Protein AF-A0AAD5HY26-F1 (afdb_monomer_lite)

Structure (mmCIF, N/CA/C/O backbone):
data_AF-A0AAD5HY26-F1
#
_entry.id   AF-A0AAD5HY26-F1
#
loop_
_atom_site.group_PDB
_atom_site.id
_atom_site.type_symbol
_atom_site.label_atom_id
_atom_site.label_alt_id
_atom_site.label_comp_id
_atom_site.label_asym_id
_atom_site.label_entity_id
_atom_site.label_seq_id
_atom_site.pdbx_PDB_ins_code
_atom_site.Cartn_x
_atom_site.Cartn_y
_atom_site.Cartn_z
_atom_site.occupancy
_atom_site.B_iso_or_equiv
_atom_site.auth_seq_id
_atom_site.auth_comp_id
_atom_site.auth_asym_id
_atom_site.auth_atom_id
_atom_site.pdbx_PDB_model_num
ATOM 1 N N . MET A 1 1 ? 75.039 23.039 -96.348 1.00 42.91 1 MET A N 1
ATOM 2 C CA . MET A 1 1 ? 74.629 21.675 -95.949 1.00 42.91 1 MET A CA 1
ATOM 3 C C . MET A 1 1 ? 73.172 21.715 -95.513 1.00 42.91 1 MET A C 1
ATOM 5 O O . MET A 1 1 ? 72.891 22.062 -94.376 1.00 42.91 1 MET A O 1
ATOM 9 N N . THR A 1 2 ? 72.244 21.432 -96.422 1.00 44.94 2 THR A N 1
ATOM 10 C CA . THR A 1 2 ? 70.798 21.406 -96.151 1.00 44.94 2 THR A CA 1
ATOM 11 C C . THR A 1 2 ? 70.350 19.948 -96.152 1.00 44.94 2 THR A C 1
ATOM 13 O O . THR A 1 2 ? 70.362 19.295 -97.193 1.00 44.94 2 THR A O 1
ATOM 16 N N . ARG A 1 3 ? 70.017 19.404 -94.975 1.00 53.47 3 ARG A N 1
ATOM 17 C CA . ARG A 1 3 ? 69.463 18.048 -94.854 1.00 53.47 3 ARG A CA 1
ATOM 18 C C . ARG A 1 3 ? 68.015 18.072 -95.353 1.00 53.47 3 ARG A C 1
ATOM 20 O O . ARG A 1 3 ? 67.160 18.670 -94.710 1.00 53.47 3 ARG A O 1
ATOM 27 N N . LYS A 1 4 ? 67.751 17.438 -96.501 1.00 54.44 4 LYS A N 1
ATOM 28 C CA . LYS A 1 4 ? 66.392 17.094 -96.945 1.00 54.44 4 LYS A CA 1
ATOM 29 C C . LYS A 1 4 ? 65.896 15.953 -96.063 1.00 54.44 4 LYS A C 1
ATOM 31 O O . LYS A 1 4 ? 66.287 14.808 -96.262 1.00 54.44 4 LYS A O 1
ATOM 36 N N . ILE A 1 5 ? 65.078 16.284 -95.072 1.00 58.50 5 ILE A N 1
ATOM 37 C CA . ILE A 1 5 ? 64.246 15.293 -94.390 1.00 58.50 5 ILE A CA 1
ATOM 38 C C . ILE A 1 5 ? 63.178 14.866 -95.402 1.00 58.50 5 ILE A C 1
ATOM 40 O O . ILE A 1 5 ? 62.531 15.717 -96.015 1.00 58.50 5 ILE A O 1
ATOM 44 N N . THR A 1 6 ? 63.055 13.564 -95.644 1.00 58.72 6 THR A N 1
ATOM 45 C CA . THR A 1 6 ? 62.034 12.996 -96.527 1.00 58.72 6 THR A CA 1
ATOM 46 C C . THR A 1 6 ? 60.662 13.141 -95.874 1.00 58.72 6 THR A C 1
ATOM 48 O O . THR A 1 6 ? 60.489 12.839 -94.694 1.00 58.72 6 THR A O 1
ATOM 51 N N . LEU A 1 7 ? 59.694 13.635 -96.649 1.00 60.53 7 LEU A N 1
ATOM 52 C CA . LEU A 1 7 ? 58.327 13.933 -96.206 1.00 60.53 7 LEU A CA 1
ATOM 53 C C . LEU A 1 7 ? 57.656 12.725 -95.518 1.00 60.53 7 LEU A C 1
ATOM 55 O O . LEU A 1 7 ? 56.893 12.901 -94.574 1.00 60.53 7 LEU A O 1
ATOM 59 N N . ASP A 1 8 ? 58.023 11.510 -95.935 1.00 62.00 8 ASP A N 1
ATOM 60 C CA . ASP A 1 8 ? 57.498 10.244 -95.415 1.00 62.00 8 ASP A CA 1
ATOM 61 C C . ASP A 1 8 ? 57.867 9.984 -93.946 1.00 62.00 8 ASP A C 1
ATOM 63 O O . ASP A 1 8 ? 57.038 9.489 -93.191 1.00 62.00 8 ASP A O 1
ATOM 67 N N . VAL A 1 9 ? 59.068 10.382 -93.500 1.00 66.06 9 VAL A N 1
ATOM 68 C CA . VAL A 1 9 ? 59.521 10.194 -92.103 1.00 66.06 9 VAL A CA 1
ATOM 69 C C . VAL A 1 9 ? 58.803 11.157 -91.155 1.00 66.06 9 VAL A C 1
ATOM 71 O O . VAL A 1 9 ? 58.495 10.812 -90.014 1.00 66.06 9 VAL A O 1
ATOM 74 N N . LEU A 1 10 ? 58.507 12.368 -91.633 1.00 66.44 10 LEU A N 1
ATOM 75 C CA . LEU A 1 10 ? 57.673 13.318 -90.896 1.00 66.44 10 LEU A CA 1
ATOM 76 C C . LEU A 1 10 ? 56.214 12.846 -90.860 1.00 66.44 10 LEU A C 1
ATOM 78 O O . LEU A 1 10 ? 55.558 13.004 -89.836 1.00 66.44 10 LEU A O 1
ATOM 82 N N . SER A 1 11 ? 55.723 12.219 -91.933 1.00 69.62 11 SER A N 1
ATOM 83 C CA . SER A 1 11 ? 54.365 11.672 -91.995 1.00 69.62 11 SER A CA 1
ATOM 84 C C . SER A 1 11 ? 54.148 10.518 -91.012 1.00 69.62 11 SER A C 1
ATOM 86 O O . SER A 1 11 ? 53.131 10.510 -90.326 1.00 69.62 11 SER A O 1
ATOM 88 N N . THR A 1 12 ? 55.089 9.572 -90.900 1.00 73.44 12 THR A N 1
ATOM 89 C CA . THR A 1 12 ? 54.973 8.429 -89.972 1.00 73.44 12 THR A CA 1
ATOM 90 C C . THR A 1 12 ? 55.081 8.845 -88.504 1.00 73.44 12 THR A C 1
ATOM 92 O O . THR A 1 12 ? 54.316 8.379 -87.667 1.00 73.44 12 THR A O 1
ATOM 95 N N . GLY A 1 13 ? 55.974 9.788 -88.180 1.00 74.75 13 GLY A N 1
ATOM 96 C CA . GLY A 1 13 ? 56.075 10.314 -86.813 1.00 74.75 13 GLY A CA 1
ATOM 97 C C . GLY A 1 13 ? 54.821 11.078 -86.375 1.00 74.75 13 GLY A C 1
ATOM 98 O O . GLY A 1 13 ? 54.424 11.010 -85.214 1.00 74.75 13 GLY A O 1
ATOM 99 N N . VAL A 1 14 ? 54.158 11.770 -87.310 1.00 80.81 14 VAL A N 1
ATOM 100 C CA . VAL A 1 14 ? 52.877 12.439 -87.045 1.00 80.81 14 VAL A CA 1
ATOM 101 C C . VAL A 1 14 ? 51.754 11.425 -86.827 1.00 80.81 14 VAL A C 1
ATOM 103 O O . VAL A 1 14 ? 50.935 11.646 -85.939 1.00 80.81 14 VAL A O 1
ATOM 106 N N . THR A 1 15 ? 51.711 10.313 -87.571 1.00 81.19 15 THR A N 1
ATOM 107 C CA . THR A 1 15 ? 50.687 9.271 -87.372 1.00 81.19 15 THR A CA 1
ATOM 108 C C . THR A 1 15 ? 50.847 8.521 -86.052 1.00 81.19 15 THR A C 1
ATOM 110 O O . THR A 1 15 ? 49.843 8.279 -85.387 1.00 81.19 15 THR A O 1
ATOM 113 N N . ASP A 1 16 ? 52.079 8.222 -85.631 1.00 84.75 16 ASP A N 1
ATOM 114 C CA . ASP A 1 16 ? 52.342 7.533 -84.359 1.00 84.75 16 ASP A CA 1
ATOM 115 C C . ASP A 1 16 ? 51.985 8.423 -83.161 1.00 84.75 16 ASP A C 1
ATOM 117 O O . ASP A 1 16 ? 51.287 7.988 -82.245 1.00 84.75 16 ASP A O 1
ATOM 121 N N . ALA A 1 17 ? 52.351 9.709 -83.216 1.00 83.12 17 ALA A N 1
ATOM 122 C CA . ALA A 1 17 ? 51.937 10.688 -82.212 1.00 83.12 17 ALA A CA 1
ATOM 123 C C . ALA A 1 17 ? 50.405 10.871 -82.178 1.00 83.12 17 ALA A C 1
ATOM 125 O O . ALA A 1 17 ? 49.816 11.085 -81.116 1.00 83.12 17 ALA A O 1
ATOM 126 N N . LEU A 1 18 ? 49.725 10.765 -83.326 1.00 87.94 18 LEU A N 1
ATOM 127 C CA . LEU A 1 18 ? 48.261 10.817 -83.381 1.00 87.94 18 LEU A CA 1
ATOM 128 C C . LEU A 1 18 ? 47.615 9.583 -82.731 1.00 87.94 18 LEU A C 1
ATOM 130 O O . LEU A 1 18 ? 46.612 9.717 -82.033 1.00 87.94 18 LEU A O 1
ATOM 134 N N . ALA A 1 19 ? 48.189 8.396 -82.937 1.00 87.62 19 ALA A N 1
ATOM 135 C CA . ALA A 1 19 ? 47.718 7.158 -82.321 1.00 87.62 19 ALA A CA 1
ATOM 136 C C . ALA A 1 19 ? 47.938 7.164 -80.798 1.00 87.62 19 ALA A C 1
ATOM 138 O O . ALA A 1 19 ? 47.018 6.858 -80.041 1.00 87.62 19 ALA A O 1
ATOM 139 N N . GLU A 1 20 ? 49.114 7.600 -80.340 1.00 91.19 20 GLU A N 1
ATOM 140 C CA . GLU A 1 20 ? 49.424 7.736 -78.914 1.00 91.19 20 GLU A CA 1
ATOM 141 C C . GLU A 1 20 ? 48.496 8.758 -78.238 1.00 91.19 20 GLU A C 1
ATOM 143 O O . GLU A 1 20 ? 47.876 8.470 -77.212 1.00 91.19 20 GLU A O 1
ATOM 148 N N . THR A 1 21 ? 48.290 9.926 -78.857 1.00 90.62 21 THR A N 1
ATOM 149 C CA . THR A 1 21 ? 47.350 10.928 -78.324 1.00 90.62 21 THR A CA 1
ATOM 150 C C . THR A 1 21 ? 45.900 10.446 -78.311 1.00 90.62 21 THR A C 1
ATOM 152 O O . THR A 1 21 ? 45.154 10.835 -77.412 1.00 90.62 21 THR A O 1
ATOM 155 N N . ALA A 1 22 ? 45.486 9.584 -79.245 1.00 90.81 22 ALA A N 1
ATOM 156 C CA . ALA A 1 22 ? 44.170 8.949 -79.206 1.00 90.81 22 ALA A CA 1
ATOM 157 C C . ALA A 1 22 ? 44.041 7.980 -78.018 1.00 90.81 22 ALA A C 1
ATOM 159 O O . ALA A 1 22 ? 43.071 8.080 -77.266 1.00 90.81 22 ALA A O 1
ATOM 160 N N . THR A 1 23 ? 45.041 7.121 -77.786 1.00 93.06 23 THR A N 1
ATOM 161 C CA . THR A 1 23 ? 45.043 6.193 -76.638 1.00 93.06 23 THR A CA 1
ATOM 162 C C . THR A 1 23 ? 45.065 6.911 -75.290 1.00 93.06 23 THR A C 1
ATOM 164 O O . THR A 1 23 ? 44.327 6.540 -74.380 1.00 93.06 23 THR A O 1
ATOM 167 N N . LEU A 1 24 ? 45.845 7.990 -75.162 1.00 93.44 24 LEU A N 1
ATOM 168 C CA . LEU A 1 24 ? 45.885 8.792 -73.939 1.00 93.44 24 LEU A CA 1
ATOM 169 C C . LEU A 1 24 ? 44.545 9.483 -73.669 1.00 93.44 24 LEU A C 1
ATOM 171 O O . LEU A 1 24 ? 44.115 9.543 -72.522 1.00 93.44 24 LEU A O 1
ATOM 175 N N . ARG A 1 25 ? 43.846 9.968 -74.706 1.00 93.19 25 ARG A N 1
ATOM 176 C CA . ARG A 1 25 ? 42.497 10.536 -74.537 1.00 93.19 25 ARG A CA 1
ATOM 177 C C . ARG A 1 25 ? 41.507 9.498 -74.025 1.00 93.19 25 ARG A C 1
ATOM 179 O O . ARG A 1 25 ? 40.745 9.818 -73.120 1.00 93.19 25 ARG A O 1
ATOM 186 N N . GLU A 1 26 ? 41.536 8.285 -74.570 1.00 94.25 26 GLU A N 1
ATOM 187 C CA . GLU A 1 26 ? 40.672 7.189 -74.120 1.00 94.25 26 GLU A CA 1
ATOM 188 C C . GLU A 1 26 ? 40.947 6.826 -72.651 1.00 94.25 26 GLU A C 1
ATOM 190 O O . GLU A 1 26 ? 40.019 6.738 -71.843 1.00 94.25 26 GLU A O 1
ATOM 195 N N . GLN A 1 27 ? 42.223 6.734 -72.264 1.00 95.50 27 GLN A N 1
ATOM 196 C CA . GLN A 1 27 ? 42.619 6.517 -70.870 1.00 95.50 27 GLN A CA 1
ATOM 197 C C . GLN A 1 27 ? 42.165 7.655 -69.951 1.00 95.50 27 GLN A C 1
ATOM 199 O O . GLN A 1 27 ? 41.611 7.382 -68.889 1.00 95.50 27 GLN A O 1
ATOM 204 N N . CYS A 1 28 ? 42.328 8.918 -70.358 1.00 95.12 28 CYS A N 1
ATOM 205 C CA . CYS A 1 28 ? 41.840 10.057 -69.581 1.00 95.12 28 CYS A CA 1
ATOM 206 C C . CYS A 1 28 ? 40.316 10.022 -69.414 1.00 95.12 28 CYS A C 1
ATOM 208 O O . CYS A 1 28 ? 39.825 10.323 -68.330 1.00 95.12 28 CYS A O 1
ATOM 210 N N . THR A 1 29 ? 39.560 9.627 -70.444 1.00 95.06 29 THR A N 1
ATOM 211 C CA . THR A 1 29 ? 38.102 9.477 -70.317 1.00 95.06 29 THR A CA 1
ATOM 212 C C . THR A 1 29 ? 37.711 8.325 -69.394 1.00 95.06 29 THR A C 1
ATOM 214 O O . THR A 1 29 ? 36.786 8.485 -68.602 1.00 95.06 29 THR A O 1
ATOM 217 N N . GLY A 1 30 ? 38.436 7.203 -69.434 1.00 95.62 30 GLY A N 1
ATOM 218 C CA . GLY A 1 30 ? 38.211 6.080 -68.521 1.00 95.62 30 GLY A CA 1
ATOM 219 C C . GLY A 1 30 ? 38.511 6.449 -67.067 1.00 95.62 30 GLY A C 1
ATOM 220 O O . GLY A 1 30 ? 37.693 6.204 -66.186 1.00 95.62 30 GLY A O 1
ATOM 221 N N . GLN A 1 31 ? 39.634 7.130 -66.823 1.00 96.25 31 GLN A N 1
ATOM 222 C CA . GLN A 1 31 ? 39.991 7.638 -65.495 1.00 96.25 31 GLN A CA 1
ATOM 223 C C . GLN A 1 31 ? 38.979 8.664 -64.980 1.00 96.25 31 GLN A C 1
ATOM 225 O O . GLN A 1 31 ? 38.643 8.656 -63.799 1.00 96.25 31 GLN A O 1
ATOM 230 N N . GLN A 1 32 ? 38.465 9.531 -65.854 1.00 96.38 32 GLN A N 1
ATOM 231 C CA . GLN A 1 32 ? 37.437 10.502 -65.487 1.00 96.38 32 GLN A CA 1
ATOM 232 C C . GLN A 1 32 ? 36.148 9.809 -65.019 1.00 96.38 32 GLN A C 1
ATOM 234 O O . GLN A 1 32 ? 35.607 10.172 -63.977 1.00 96.38 32 GLN A O 1
ATOM 239 N N . GLN A 1 33 ? 35.694 8.781 -65.741 1.00 96.12 33 GLN A N 1
ATOM 240 C CA . GLN A 1 33 ? 34.519 7.990 -65.356 1.00 96.12 33 GLN A CA 1
ATOM 241 C C . GLN A 1 33 ? 34.738 7.226 -64.043 1.00 96.12 33 GLN A C 1
ATOM 243 O O . GLN A 1 33 ? 33.841 7.160 -63.204 1.00 96.12 33 GLN A O 1
ATOM 248 N N . GLU A 1 34 ? 35.934 6.673 -63.835 1.00 96.31 34 GLU A N 1
ATOM 249 C CA . GLU A 1 34 ? 36.285 6.000 -62.584 1.00 96.31 34 GLU A CA 1
ATOM 250 C C . GLU A 1 34 ? 36.246 6.979 -61.400 1.00 96.31 34 GLU A C 1
ATOM 252 O O . GLU A 1 34 ? 35.617 6.680 -60.384 1.00 96.31 34 GLU A O 1
ATOM 257 N N . ILE A 1 35 ? 36.826 8.177 -61.548 1.00 96.56 35 ILE A N 1
ATOM 258 C CA . ILE A 1 35 ? 36.785 9.236 -60.525 1.00 96.56 35 ILE A CA 1
ATOM 259 C C . ILE A 1 35 ? 35.342 9.633 -60.192 1.00 96.56 35 ILE A C 1
ATOM 261 O O . ILE A 1 35 ? 35.014 9.806 -59.018 1.00 96.56 35 ILE A O 1
ATOM 265 N N . GLU A 1 36 ? 34.478 9.770 -61.199 1.00 96.81 36 GLU A N 1
ATOM 266 C CA . GLU A 1 36 ? 33.055 10.063 -60.999 1.00 96.81 36 GLU A CA 1
ATOM 267 C C . GLU A 1 36 ? 32.370 8.951 -60.197 1.00 96.81 36 GLU A C 1
ATOM 269 O O . GLU A 1 36 ? 31.767 9.236 -59.164 1.00 96.81 36 GLU A O 1
ATOM 274 N N . SER A 1 37 ? 32.573 7.685 -60.572 1.00 96.75 37 SER A N 1
ATOM 275 C CA . SER A 1 37 ? 31.997 6.555 -59.833 1.00 96.75 37 SER A CA 1
ATOM 276 C C . SER A 1 37 ? 32.481 6.483 -58.379 1.00 96.75 37 SER A C 1
ATOM 278 O O . SER A 1 37 ? 31.694 6.239 -57.467 1.00 96.75 37 SER A O 1
ATOM 280 N N . LEU A 1 38 ? 33.768 6.751 -58.129 1.00 97.50 38 LEU A N 1
ATOM 281 C CA . LEU A 1 38 ? 34.338 6.761 -56.783 1.00 97.50 38 LEU A CA 1
ATOM 282 C C . LEU A 1 38 ? 33.774 7.904 -55.932 1.00 97.50 38 LEU A C 1
ATOM 284 O O . LEU A 1 38 ? 33.600 7.733 -54.724 1.00 97.50 38 LEU A O 1
ATOM 288 N N . ASN A 1 39 ? 33.475 9.054 -56.538 1.00 97.25 39 ASN A N 1
ATOM 289 C CA . ASN A 1 39 ? 32.826 10.161 -55.839 1.00 97.25 39 ASN A CA 1
ATOM 290 C C . ASN A 1 39 ? 31.385 9.818 -55.442 1.00 97.25 39 ASN A C 1
ATOM 292 O O . ASN A 1 39 ? 30.986 10.153 -54.325 1.00 97.25 39 ASN A O 1
ATOM 296 N N . ASP A 1 40 ? 30.642 9.111 -56.295 1.00 97.25 40 ASP A N 1
ATOM 297 C CA . ASP A 1 40 ? 29.291 8.641 -55.969 1.00 97.25 40 ASP A CA 1
ATOM 298 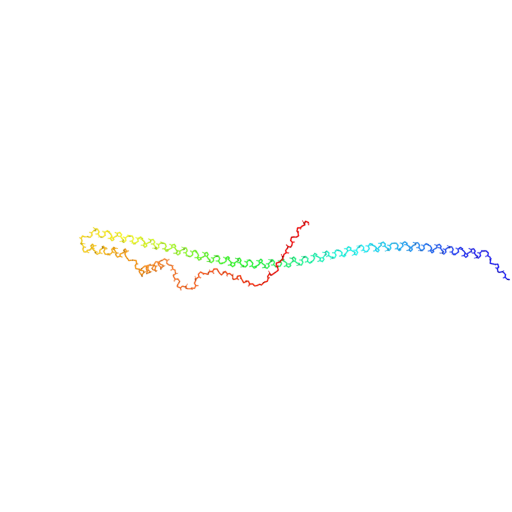C C . ASP A 1 40 ? 29.317 7.645 -54.799 1.00 97.25 40 ASP A C 1
ATOM 300 O O . ASP A 1 40 ? 28.603 7.829 -53.811 1.00 97.25 40 ASP A O 1
ATOM 304 N N . TYR A 1 41 ? 30.220 6.655 -54.840 1.00 97.25 41 TYR A N 1
ATOM 305 C CA . TYR A 1 41 ? 30.410 5.713 -53.728 1.00 97.25 41 TYR A CA 1
ATOM 306 C C . TYR A 1 41 ? 30.815 6.411 -52.429 1.00 97.25 41 TYR A C 1
ATOM 308 O O . TYR A 1 41 ? 30.360 6.043 -51.343 1.00 97.25 41 TYR A O 1
ATOM 316 N N . LYS A 1 42 ? 31.674 7.431 -52.516 1.00 97.69 42 LYS A N 1
ATOM 317 C CA . LYS A 1 42 ? 32.070 8.223 -51.352 1.00 97.69 42 LYS A CA 1
ATOM 318 C C . LYS A 1 42 ? 30.865 8.939 -50.741 1.00 97.69 42 LYS A C 1
ATOM 320 O O . LYS A 1 42 ? 30.713 8.909 -49.522 1.00 97.69 42 LYS A O 1
ATOM 325 N N . LEU A 1 43 ? 30.016 9.551 -51.565 1.00 97.38 43 LEU A N 1
ATOM 326 C CA . LEU A 1 43 ? 28.816 10.240 -51.094 1.00 97.38 43 LEU A CA 1
ATOM 327 C C . LEU A 1 43 ? 27.835 9.268 -50.422 1.00 97.38 43 LEU A C 1
ATOM 329 O O . LEU A 1 43 ? 27.312 9.570 -49.349 1.00 97.38 43 LEU A O 1
ATOM 333 N N . GLU A 1 44 ? 27.618 8.093 -51.013 1.00 97.50 44 GLU A N 1
ATOM 334 C CA . GLU A 1 44 ? 26.758 7.054 -50.435 1.00 97.50 44 GLU A CA 1
ATOM 335 C C . GLU A 1 44 ? 27.291 6.575 -49.077 1.00 97.50 44 GLU A C 1
ATOM 337 O O . GLU A 1 44 ? 26.549 6.530 -48.092 1.00 97.50 44 GLU A O 1
ATOM 342 N N . SER A 1 45 ? 28.601 6.330 -48.983 1.00 97.31 45 SER A N 1
ATOM 343 C CA . SER A 1 45 ? 29.251 5.948 -47.728 1.00 97.31 45 SER A CA 1
ATOM 344 C C . SER A 1 45 ? 29.155 7.045 -46.658 1.00 97.31 45 SER A C 1
ATOM 346 O O . SER A 1 45 ? 28.918 6.748 -45.487 1.00 97.31 45 SER A O 1
ATOM 348 N N . GLU A 1 46 ? 29.278 8.324 -47.028 1.00 98.12 46 GLU A N 1
ATOM 349 C CA . GLU A 1 46 ? 29.102 9.445 -46.095 1.00 98.12 46 GLU A CA 1
ATOM 350 C C . GLU A 1 46 ? 27.673 9.511 -45.531 1.00 98.12 46 GLU A C 1
ATOM 352 O O . GLU A 1 46 ? 27.494 9.757 -44.330 1.00 98.12 46 GLU A O 1
ATOM 357 N N . ILE A 1 47 ? 26.661 9.245 -46.364 1.00 97.62 47 ILE A N 1
ATOM 358 C CA . ILE A 1 47 ? 25.255 9.171 -45.943 1.00 97.62 47 ILE A CA 1
ATOM 359 C C . ILE A 1 47 ? 25.047 7.997 -44.980 1.00 97.62 47 ILE A C 1
ATOM 361 O O . ILE A 1 47 ? 24.458 8.181 -43.911 1.00 97.62 47 ILE A O 1
ATOM 365 N N . GLU A 1 48 ? 25.563 6.812 -45.310 1.00 98.12 48 GLU A N 1
ATOM 366 C CA . GLU A 1 48 ? 25.451 5.624 -44.459 1.00 98.12 48 GLU A CA 1
ATOM 367 C C . GLU A 1 48 ? 26.130 5.835 -43.098 1.00 98.12 48 GLU A C 1
ATOM 369 O O . GLU A 1 48 ? 25.538 5.572 -42.049 1.00 98.12 48 GLU A O 1
ATOM 374 N N . ILE A 1 49 ? 27.343 6.399 -43.086 1.00 98.06 49 ILE A N 1
ATOM 375 C CA . ILE A 1 49 ? 28.066 6.724 -41.849 1.00 98.06 49 ILE A CA 1
ATOM 376 C C . ILE A 1 49 ? 27.256 7.691 -40.983 1.00 98.06 49 ILE A C 1
ATOM 378 O O . ILE A 1 49 ? 27.238 7.549 -39.757 1.00 98.06 49 ILE A O 1
ATOM 382 N N . LYS A 1 50 ? 26.595 8.683 -41.591 1.00 98.25 50 LYS A N 1
ATOM 383 C CA . LYS A 1 50 ? 25.748 9.626 -40.857 1.00 98.25 50 LYS A CA 1
ATOM 384 C C . LYS A 1 50 ? 24.550 8.915 -40.225 1.00 98.25 50 LYS A C 1
ATOM 386 O O . LYS A 1 50 ? 24.326 9.074 -39.028 1.00 98.25 50 LYS A O 1
ATOM 391 N N . TYR A 1 51 ? 23.853 8.076 -40.986 1.00 98.12 51 TYR A N 1
ATOM 392 C CA . TYR A 1 51 ? 22.721 7.295 -40.488 1.00 98.12 51 TYR A CA 1
ATOM 393 C C . TYR A 1 51 ? 23.116 6.358 -39.332 1.00 98.12 51 TYR A C 1
ATOM 395 O O . TYR A 1 51 ? 22.439 6.297 -38.307 1.00 98.12 51 TYR A O 1
ATOM 403 N N . LEU A 1 52 ? 24.262 5.678 -39.439 1.00 98.19 52 LEU A N 1
ATOM 404 C CA . LEU A 1 52 ? 24.767 4.801 -38.377 1.00 98.19 52 LEU A CA 1
ATOM 405 C C . LEU A 1 52 ? 25.143 5.561 -37.095 1.00 98.19 52 LEU A C 1
ATOM 407 O O . LEU A 1 52 ? 25.043 5.002 -36.001 1.00 98.19 52 LEU A O 1
ATOM 411 N N . LYS A 1 53 ? 25.582 6.821 -37.204 1.00 98.00 53 LYS A N 1
ATOM 412 C CA . LYS A 1 53 ? 25.827 7.680 -36.033 1.00 98.00 53 LYS A CA 1
ATOM 413 C C . LYS A 1 53 ? 24.522 8.054 -35.336 1.00 98.00 53 LYS A C 1
ATOM 415 O O . LYS A 1 53 ? 24.439 7.886 -34.125 1.00 98.00 53 LYS A O 1
ATOM 420 N N . GLU A 1 54 ? 23.509 8.465 -36.093 1.00 98.19 54 GLU A N 1
ATOM 421 C CA . GLU A 1 54 ? 22.184 8.799 -35.552 1.00 98.19 54 GLU A CA 1
ATOM 422 C C . GLU A 1 54 ? 21.543 7.586 -34.854 1.00 98.19 54 GLU A C 1
ATOM 424 O O . GLU A 1 54 ? 21.075 7.687 -33.722 1.00 98.19 54 GLU A O 1
ATOM 429 N N . LEU A 1 55 ? 21.608 6.397 -35.467 1.00 98.12 55 LEU A N 1
ATOM 430 C CA . LEU A 1 55 ? 21.121 5.164 -34.837 1.00 98.12 55 LEU A CA 1
ATOM 431 C C . LEU A 1 55 ? 21.853 4.821 -33.536 1.00 98.12 55 LEU A C 1
ATOM 433 O O . LEU A 1 55 ? 21.236 4.331 -32.590 1.00 98.12 55 LEU A O 1
ATOM 437 N N . ARG A 1 56 ? 23.168 5.057 -33.479 1.00 98.19 56 ARG A N 1
ATOM 438 C CA . ARG A 1 56 ? 23.957 4.825 -32.265 1.00 98.19 56 ARG A CA 1
ATOM 439 C C . ARG A 1 56 ? 23.519 5.748 -31.133 1.00 98.19 56 ARG A C 1
ATOM 441 O O . ARG A 1 56 ? 23.419 5.282 -30.004 1.00 98.19 56 ARG A O 1
ATOM 448 N N . GLU A 1 57 ? 23.277 7.022 -31.424 1.00 98.31 57 GLU A N 1
ATOM 449 C CA . GLU A 1 57 ? 22.804 7.987 -30.425 1.00 98.31 57 GLU A CA 1
ATOM 450 C C . GLU A 1 57 ? 21.455 7.547 -29.843 1.00 98.31 57 GLU A C 1
ATOM 452 O O . GLU A 1 57 ? 21.336 7.413 -28.626 1.00 98.31 57 GLU A O 1
ATOM 457 N N . ILE A 1 58 ? 20.496 7.178 -30.700 1.00 98.25 58 ILE A N 1
ATOM 458 C CA . ILE A 1 58 ? 19.187 6.653 -30.272 1.00 98.25 58 ILE A CA 1
ATOM 459 C C . ILE A 1 58 ? 19.344 5.392 -29.410 1.00 98.25 58 ILE A C 1
ATOM 461 O O . ILE A 1 58 ? 18.644 5.218 -28.412 1.00 98.25 58 ILE A O 1
ATOM 465 N N . PHE A 1 59 ? 20.260 4.492 -29.780 1.00 98.31 59 PHE A N 1
ATOM 466 C CA . PHE A 1 59 ? 20.494 3.268 -29.019 1.00 98.31 59 PHE A CA 1
ATOM 467 C C . PHE A 1 59 ? 21.028 3.551 -27.609 1.00 98.31 59 PHE A C 1
ATOM 469 O O . PHE A 1 59 ? 20.567 2.932 -26.649 1.00 98.31 59 PHE A O 1
ATOM 476 N N . GLU A 1 60 ? 21.971 4.484 -27.461 1.00 98.19 60 GLU A N 1
ATOM 477 C CA . GLU A 1 60 ? 22.491 4.856 -26.141 1.00 98.19 60 GLU A CA 1
ATOM 478 C C . GLU A 1 60 ? 21.439 5.593 -25.298 1.00 98.19 60 GLU A C 1
ATOM 480 O O . GLU A 1 60 ? 21.325 5.312 -24.104 1.00 98.19 60 GLU A O 1
ATOM 485 N N . GLU A 1 61 ? 20.606 6.451 -25.900 1.00 98.19 61 GLU A N 1
ATOM 486 C CA . GLU A 1 61 ? 19.466 7.068 -25.204 1.00 98.19 61 GLU A CA 1
ATOM 487 C C . GLU A 1 61 ? 18.485 6.015 -24.677 1.00 98.19 61 GLU A C 1
ATOM 489 O O . GLU A 1 61 ? 18.068 6.057 -23.517 1.00 98.19 61 GLU A O 1
ATOM 494 N N . TRP A 1 62 ? 18.137 5.033 -25.512 1.00 98.19 62 TRP A N 1
ATOM 495 C CA . TRP A 1 62 ? 17.213 3.973 -25.124 1.00 98.19 62 TRP A CA 1
ATOM 496 C C . TRP A 1 62 ? 17.789 3.084 -24.021 1.00 98.19 62 TRP A C 1
ATOM 498 O O . TRP A 1 62 ? 17.095 2.742 -23.063 1.00 98.19 62 TRP A O 1
ATOM 508 N N . LYS A 1 63 ? 19.077 2.754 -24.116 1.00 98.38 63 LYS A N 1
ATOM 509 C CA . LYS A 1 63 ? 19.799 1.979 -23.107 1.00 98.38 63 LYS A CA 1
ATOM 510 C C . LYS A 1 63 ? 19.856 2.698 -21.762 1.00 98.38 63 LYS A C 1
ATOM 512 O O . LYS A 1 63 ? 19.644 2.064 -20.729 1.00 98.38 63 LYS A O 1
ATOM 517 N N . GLU A 1 64 ? 20.100 4.005 -21.762 1.00 97.31 64 GLU A N 1
ATOM 518 C CA . GLU A 1 64 ? 20.093 4.798 -20.534 1.00 97.31 64 GLU A CA 1
ATOM 519 C C . GLU A 1 64 ? 18.681 4.909 -19.947 1.00 97.31 64 GLU A C 1
ATOM 521 O O . GLU A 1 64 ? 18.490 4.703 -18.749 1.00 97.31 64 GLU A O 1
ATOM 526 N N . SER A 1 65 ? 17.663 5.128 -20.786 1.00 97.44 65 SER A N 1
ATOM 527 C CA . SER A 1 65 ? 16.267 5.114 -20.338 1.00 97.44 65 SER A CA 1
ATOM 528 C C . SER A 1 65 ? 15.868 3.765 -19.737 1.00 97.44 65 SER A C 1
ATOM 530 O O . SER A 1 65 ? 15.123 3.732 -18.757 1.00 97.44 65 SER A O 1
ATOM 532 N N . TYR A 1 66 ? 16.346 2.658 -20.310 1.00 97.88 66 TYR A N 1
ATOM 533 C CA . TYR A 1 66 ? 16.119 1.321 -19.773 1.00 97.88 66 TYR A CA 1
ATOM 534 C C . TYR A 1 66 ? 16.783 1.158 -18.404 1.00 97.88 66 TYR A C 1
ATOM 536 O O . TYR A 1 66 ? 16.132 0.702 -17.469 1.00 97.88 66 TYR A O 1
ATOM 544 N N . ARG A 1 67 ? 18.042 1.595 -18.259 1.00 98.06 67 ARG A N 1
ATOM 545 C CA . ARG A 1 67 ? 18.772 1.554 -16.983 1.00 98.06 67 ARG A CA 1
ATOM 546 C C . ARG A 1 67 ? 18.034 2.316 -15.883 1.00 98.06 67 ARG A C 1
ATOM 548 O O . ARG A 1 67 ? 17.813 1.768 -14.809 1.00 98.06 67 ARG A O 1
ATOM 555 N N . VAL A 1 68 ? 17.603 3.545 -16.166 1.00 97.75 68 VAL A N 1
ATOM 556 C CA . VAL A 1 68 ? 16.836 4.358 -15.208 1.00 97.75 68 VAL A CA 1
ATOM 557 C C . VAL A 1 68 ? 15.512 3.680 -14.851 1.00 97.75 68 VAL A C 1
ATOM 559 O O . VAL A 1 68 ? 15.139 3.633 -13.682 1.00 97.75 68 VAL A O 1
ATOM 562 N N . SER A 1 69 ? 14.807 3.120 -15.838 1.00 97.75 69 SER A N 1
ATOM 563 C CA . SER A 1 69 ? 13.555 2.402 -15.584 1.00 97.75 69 SER A CA 1
ATOM 564 C C . SER A 1 69 ? 13.761 1.168 -14.703 1.00 97.75 69 SER A C 1
ATOM 566 O O . SER A 1 69 ? 12.923 0.901 -13.845 1.00 97.75 69 SER A O 1
ATOM 568 N N . ASP A 1 70 ? 14.844 0.419 -14.907 1.00 98.12 70 ASP A N 1
ATOM 569 C CA . ASP A 1 70 ? 15.183 -0.761 -14.109 1.00 98.12 70 ASP A CA 1
ATOM 570 C C . ASP A 1 70 ? 15.500 -0.374 -12.656 1.00 98.12 70 ASP A C 1
ATOM 572 O O . ASP A 1 70 ? 14.926 -0.930 -11.721 1.00 98.12 70 ASP A O 1
ATOM 576 N N . GLU A 1 71 ? 16.306 0.674 -12.457 1.00 97.75 71 GLU A N 1
ATOM 577 C CA . GLU A 1 71 ? 16.591 1.236 -11.130 1.00 97.75 71 GLU A CA 1
ATOM 578 C C . GLU A 1 71 ? 15.303 1.696 -10.417 1.00 97.75 71 GLU A C 1
ATOM 580 O O . GLU A 1 71 ? 15.105 1.403 -9.234 1.00 97.75 71 GLU A O 1
ATOM 585 N N . CYS A 1 72 ? 14.382 2.353 -11.134 1.00 97.38 72 CYS A N 1
ATOM 586 C CA . CYS A 1 72 ? 13.078 2.741 -10.592 1.00 97.38 72 CYS A CA 1
ATOM 587 C C . CYS A 1 72 ? 12.204 1.535 -10.218 1.00 97.38 72 CYS A C 1
ATOM 589 O O . CYS A 1 72 ? 11.527 1.577 -9.190 1.00 97.38 72 CYS A O 1
ATOM 591 N N . LEU A 1 73 ? 12.204 0.468 -11.023 1.00 97.81 73 LEU A N 1
ATOM 592 C CA . LEU A 1 73 ? 11.451 -0.754 -10.725 1.00 97.81 73 LEU A CA 1
ATOM 593 C C . LEU A 1 73 ? 11.999 -1.461 -9.483 1.00 97.81 73 LEU A C 1
ATOM 595 O O . LEU A 1 73 ? 11.220 -1.906 -8.640 1.00 97.81 73 LEU A O 1
ATOM 599 N N . ILE A 1 74 ? 13.323 -1.521 -9.333 1.00 97.81 74 ILE A N 1
ATOM 600 C CA . ILE A 1 74 ? 13.969 -2.086 -8.143 1.00 97.81 74 ILE A CA 1
ATOM 601 C C . ILE A 1 74 ? 13.576 -1.290 -6.893 1.00 97.81 74 ILE A C 1
ATOM 603 O O . ILE A 1 74 ? 13.166 -1.889 -5.897 1.00 97.81 74 ILE A O 1
ATOM 607 N N . ALA A 1 75 ? 13.641 0.043 -6.950 1.00 97.62 75 ALA A N 1
ATOM 608 C CA . ALA A 1 75 ? 13.243 0.899 -5.833 1.00 97.62 75 ALA A CA 1
ATOM 609 C C . ALA A 1 75 ? 11.753 0.731 -5.477 1.00 97.62 75 ALA A C 1
ATOM 611 O O . ALA A 1 75 ? 11.410 0.572 -4.308 1.00 97.62 75 ALA A O 1
ATOM 612 N N . ALA A 1 76 ? 10.870 0.683 -6.480 1.00 97.38 76 ALA A N 1
ATOM 613 C CA . ALA A 1 76 ? 9.440 0.472 -6.263 1.00 97.38 76 ALA A CA 1
ATOM 614 C C . ALA A 1 76 ? 9.141 -0.892 -5.618 1.00 97.38 76 ALA A C 1
ATOM 616 O O . ALA A 1 76 ? 8.288 -0.980 -4.736 1.00 97.38 76 ALA A O 1
ATOM 617 N N . ASN A 1 77 ? 9.858 -1.948 -6.013 1.00 98.00 77 ASN A N 1
ATOM 618 C CA . ASN A 1 77 ? 9.712 -3.269 -5.402 1.00 98.00 77 ASN A CA 1
ATOM 619 C C . ASN A 1 77 ? 10.148 -3.269 -3.930 1.00 98.00 77 ASN A C 1
ATOM 621 O O . ASN A 1 77 ? 9.446 -3.825 -3.089 1.00 98.00 77 ASN A O 1
ATOM 625 N N . GLN A 1 78 ? 11.251 -2.592 -3.597 1.00 97.56 78 GLN A N 1
ATOM 626 C CA . GLN A 1 78 ? 11.685 -2.434 -2.205 1.00 97.56 78 GLN A CA 1
ATOM 627 C C . GLN A 1 78 ? 10.644 -1.670 -1.374 1.00 97.56 78 GLN A C 1
ATOM 629 O O . GLN A 1 78 ? 10.318 -2.075 -0.258 1.00 97.56 78 GLN A O 1
ATOM 634 N N . ASP A 1 79 ? 10.066 -0.599 -1.923 1.00 97.44 79 ASP A N 1
ATOM 635 C CA . ASP A 1 79 ? 8.999 0.146 -1.253 1.00 97.44 79 ASP A CA 1
ATOM 636 C C . ASP A 1 79 ? 7.765 -0.735 -0.999 1.00 97.44 79 ASP A C 1
ATOM 638 O O . ASP A 1 79 ? 7.214 -0.702 0.106 1.00 97.44 79 ASP A O 1
ATOM 642 N N . ILE A 1 80 ? 7.366 -1.566 -1.969 1.00 97.69 80 ILE A N 1
ATOM 643 C CA . ILE A 1 80 ? 6.265 -2.530 -1.815 1.00 97.69 80 ILE A CA 1
ATOM 644 C C . ILE A 1 80 ? 6.549 -3.497 -0.662 1.00 97.69 80 ILE A C 1
ATOM 646 O O . ILE A 1 80 ? 5.713 -3.609 0.235 1.00 97.69 80 ILE A O 1
ATOM 650 N N . GLU A 1 81 ? 7.731 -4.114 -0.614 1.00 97.69 81 GLU A N 1
ATOM 651 C CA . GLU A 1 81 ? 8.108 -5.032 0.472 1.00 97.69 81 GLU A CA 1
ATOM 652 C C . GLU A 1 81 ? 8.021 -4.352 1.851 1.00 97.69 81 GLU A C 1
ATOM 654 O O . GLU A 1 81 ? 7.498 -4.918 2.818 1.00 97.69 81 GLU A O 1
ATOM 659 N N . THR A 1 82 ? 8.471 -3.094 1.962 1.00 97.25 82 THR A N 1
ATOM 660 C CA . THR A 1 82 ? 8.372 -2.358 3.234 1.00 97.25 82 THR A CA 1
ATOM 661 C C . THR A 1 82 ? 6.929 -2.044 3.629 1.00 97.25 82 THR A C 1
ATOM 663 O O . THR A 1 82 ? 6.597 -2.044 4.822 1.00 97.25 82 THR A O 1
ATOM 666 N N . LEU A 1 83 ? 6.063 -1.751 2.656 1.00 97.06 83 LEU A N 1
ATOM 667 C CA . LEU A 1 83 ? 4.648 -1.476 2.892 1.00 97.06 83 LEU A CA 1
ATOM 668 C C . LEU A 1 83 ? 3.896 -2.746 3.291 1.00 97.06 83 LEU A C 1
ATOM 670 O O . LEU A 1 83 ? 3.100 -2.693 4.231 1.00 97.06 83 LEU A O 1
ATOM 674 N N . GLU A 1 84 ? 4.195 -3.881 2.663 1.00 97.69 84 GLU A N 1
ATOM 675 C CA . GLU A 1 84 ? 3.633 -5.184 3.024 1.00 97.69 84 GLU A CA 1
ATOM 676 C C . GLU A 1 84 ? 3.989 -5.562 4.468 1.00 97.69 84 GLU A C 1
ATOM 678 O O . GLU A 1 84 ? 3.099 -5.878 5.264 1.00 97.69 84 GLU A O 1
ATOM 683 N N . ALA A 1 85 ? 5.254 -5.400 4.869 1.00 96.81 85 ALA A N 1
ATOM 684 C CA . ALA A 1 85 ? 5.682 -5.647 6.248 1.00 96.81 85 ALA A CA 1
ATOM 685 C C . ALA A 1 85 ? 4.966 -4.729 7.266 1.00 96.81 85 ALA A C 1
ATOM 687 O O . ALA A 1 85 ? 4.545 -5.162 8.347 1.00 96.81 85 ALA A O 1
ATOM 688 N N . LYS A 1 86 ? 4.775 -3.443 6.930 1.00 97.12 86 LYS A N 1
ATOM 689 C CA . LYS A 1 86 ? 4.011 -2.496 7.769 1.00 97.12 86 LYS A CA 1
ATOM 690 C C . LYS A 1 86 ? 2.534 -2.872 7.861 1.00 97.12 86 LYS A C 1
ATOM 692 O O . LYS A 1 86 ? 1.926 -2.711 8.928 1.00 97.12 86 LYS A O 1
ATOM 697 N N . GLN A 1 87 ? 1.955 -3.356 6.767 1.00 97.75 87 GLN A N 1
ATOM 698 C CA . GLN A 1 87 ? 0.575 -3.817 6.727 1.00 97.75 87 GLN A CA 1
ATOM 699 C C . GLN A 1 87 ? 0.391 -5.044 7.620 1.00 97.75 87 GLN A C 1
ATOM 701 O O . GLN A 1 87 ? -0.527 -5.049 8.440 1.00 97.75 87 GLN A O 1
ATOM 706 N N . GLU A 1 88 ? 1.269 -6.040 7.527 1.00 97.06 88 GLU A N 1
ATOM 707 C CA . GLU A 1 88 ? 1.208 -7.248 8.355 1.00 97.06 88 GLU A CA 1
ATOM 708 C C . GLU A 1 88 ? 1.317 -6.915 9.852 1.00 97.06 88 GLU A C 1
ATOM 710 O O . GLU A 1 88 ? 0.487 -7.341 10.661 1.00 97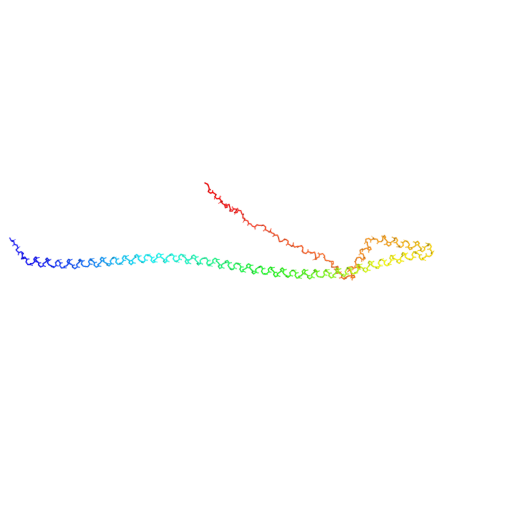.06 88 GLU A O 1
ATOM 715 N N . SER A 1 89 ? 2.271 -6.054 10.218 1.00 96.38 89 SER A N 1
ATOM 716 C CA . SER A 1 89 ? 2.426 -5.563 11.593 1.00 96.38 89 SER A CA 1
ATOM 717 C C . SER A 1 89 ? 1.162 -4.852 12.100 1.00 96.38 89 SER A C 1
ATOM 719 O O . SER A 1 89 ? 0.675 -5.110 13.209 1.00 96.38 89 SER A O 1
ATOM 721 N N . SER A 1 90 ? 0.564 -4.003 11.260 1.00 94.56 90 SER A N 1
ATOM 722 C CA . SER A 1 90 ? -0.680 -3.296 11.584 1.00 94.56 90 SER A CA 1
ATOM 723 C C . SER A 1 90 ? -1.861 -4.256 11.742 1.00 94.56 90 S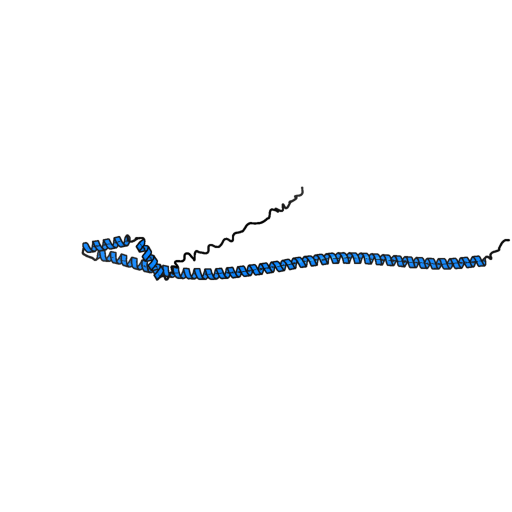ER A C 1
ATOM 725 O O . SER A 1 90 ? -2.635 -4.121 12.690 1.00 94.56 90 SER A O 1
ATOM 727 N N . GLN A 1 91 ? -1.982 -5.262 10.873 1.00 96.88 91 GLN A N 1
ATOM 728 C CA . GLN A 1 91 ? -3.011 -6.299 10.976 1.00 96.88 91 GLN A CA 1
ATOM 729 C C . GLN A 1 91 ? -2.874 -7.104 12.270 1.00 96.88 91 GLN A C 1
ATOM 731 O O . GLN A 1 91 ? -3.876 -7.364 12.940 1.00 96.88 91 GLN A O 1
ATOM 736 N N . GLN A 1 92 ? -1.651 -7.452 12.672 1.00 95.38 92 GLN A N 1
ATOM 737 C CA . GLN A 1 92 ? -1.422 -8.153 13.933 1.00 95.38 92 GLN A CA 1
ATOM 738 C C . GLN A 1 92 ? -1.809 -7.291 15.142 1.00 95.38 92 GLN A C 1
ATOM 740 O O . GLN A 1 92 ? -2.441 -7.777 16.085 1.00 95.38 92 GLN A O 1
ATOM 745 N N . ARG A 1 93 ? -1.505 -5.987 15.101 1.00 94.75 93 ARG A N 1
ATOM 746 C CA . ARG A 1 93 ? -1.942 -5.035 16.131 1.00 94.75 93 ARG A CA 1
ATOM 747 C C . ARG A 1 93 ? -3.467 -4.933 16.205 1.00 94.75 93 ARG A C 1
ATOM 749 O O . ARG A 1 93 ? -4.006 -4.926 17.310 1.00 94.75 93 ARG A O 1
ATOM 756 N N . ILE A 1 94 ? -4.156 -4.886 15.064 1.00 95.50 94 ILE A N 1
ATOM 757 C CA . ILE A 1 94 ? -5.626 -4.859 15.007 1.00 95.50 94 ILE A CA 1
ATOM 758 C C . ILE A 1 94 ? -6.207 -6.120 15.651 1.00 95.50 94 ILE A C 1
ATOM 760 O O . ILE A 1 94 ? -7.019 -5.996 16.563 1.00 95.50 94 ILE A O 1
ATOM 764 N N . LYS A 1 95 ? -5.722 -7.315 15.287 1.00 95.38 95 LYS A N 1
ATOM 765 C CA . LYS A 1 95 ? -6.174 -8.584 15.890 1.00 95.38 95 LYS A CA 1
ATOM 766 C C . LYS A 1 95 ? -6.011 -8.600 17.414 1.00 95.38 95 LYS A C 1
ATOM 768 O O . LYS A 1 95 ? -6.904 -9.042 18.137 1.00 95.38 95 LYS A O 1
ATOM 773 N N . ASN A 1 96 ? -4.891 -8.082 17.920 1.00 93.06 96 ASN A N 1
ATOM 774 C CA . ASN A 1 96 ? -4.663 -7.974 19.363 1.00 93.06 96 ASN A CA 1
ATOM 775 C C . ASN A 1 96 ? -5.667 -7.021 20.033 1.00 93.06 96 ASN A C 1
ATOM 777 O O . ASN A 1 96 ? -6.222 -7.352 21.083 1.00 93.06 96 ASN A O 1
ATOM 781 N N . LEU A 1 97 ? -5.925 -5.857 19.428 1.00 93.00 97 LEU A N 1
ATOM 782 C CA . LEU A 1 97 ? -6.899 -4.884 19.932 1.00 93.00 97 LEU A CA 1
ATOM 783 C C . LEU A 1 97 ? -8.331 -5.432 19.898 1.00 93.00 97 LEU A C 1
ATOM 785 O O . LEU A 1 97 ? -9.076 -5.240 20.857 1.00 93.00 97 LEU A O 1
ATOM 789 N N . GLU A 1 98 ? -8.704 -6.161 18.848 1.00 94.00 98 GLU A N 1
ATOM 790 C CA . GLU A 1 98 ? -9.996 -6.847 18.753 1.00 94.00 98 GLU A CA 1
ATOM 791 C C . GLU A 1 98 ? -10.167 -7.873 19.881 1.00 94.00 98 GLU A C 1
ATOM 793 O O . GLU A 1 98 ? -11.211 -7.906 20.540 1.00 94.00 98 GLU A O 1
ATOM 798 N N . GLY A 1 99 ? -9.122 -8.655 20.174 1.00 90.56 99 GLY A N 1
ATOM 799 C CA . GLY A 1 99 ? -9.108 -9.586 21.304 1.00 90.56 99 GLY A CA 1
ATOM 800 C C . GLY A 1 99 ? -9.298 -8.891 22.658 1.00 90.56 99 GLY A C 1
ATOM 801 O O . GLY A 1 99 ? -10.104 -9.338 23.482 1.00 90.56 99 GLY A O 1
ATOM 802 N N . GLN A 1 100 ? -8.613 -7.764 22.879 1.00 89.25 100 GLN A N 1
ATOM 803 C CA . GLN A 1 100 ? -8.767 -6.957 24.096 1.00 89.25 100 GLN A CA 1
ATOM 804 C C . GLN A 1 100 ? -10.176 -6.365 24.213 1.00 89.25 100 GLN A C 1
ATOM 806 O O . GLN A 1 100 ? -10.809 -6.493 25.261 1.00 89.25 100 GLN A O 1
ATOM 811 N N . ALA A 1 101 ? -10.704 -5.778 23.137 1.00 89.38 101 ALA A N 1
ATOM 812 C CA . ALA A 1 101 ? -12.047 -5.205 23.110 1.00 89.38 101 ALA A CA 1
ATOM 813 C C . ALA A 1 101 ? -13.124 -6.261 23.408 1.00 89.38 101 ALA A C 1
ATOM 815 O O . ALA A 1 101 ? -14.041 -6.010 24.193 1.00 89.38 101 ALA A O 1
ATOM 816 N N . LEU A 1 102 ? -12.987 -7.470 22.849 1.00 92.31 102 LEU A N 1
ATOM 817 C CA . LEU A 1 102 ? -13.880 -8.592 23.141 1.00 92.31 102 LEU A CA 1
ATOM 818 C C . LEU A 1 102 ? -13.801 -9.014 24.618 1.00 92.31 102 LEU A C 1
ATOM 820 O O . LEU A 1 102 ? -14.830 -9.294 25.237 1.00 92.31 102 LEU A O 1
ATOM 824 N N . SER A 1 103 ? -12.596 -9.052 25.194 1.00 88.81 103 SER A N 1
ATOM 825 C CA . SER A 1 103 ? -12.393 -9.357 26.616 1.00 88.81 103 SER A CA 1
ATOM 826 C C . SER A 1 103 ? -13.064 -8.316 27.514 1.00 88.81 103 SER A C 1
ATOM 828 O O . SER A 1 103 ? -13.858 -8.679 28.386 1.00 88.81 103 SER A O 1
ATOM 830 N N . TYR A 1 104 ? -12.836 -7.024 27.256 1.00 86.75 104 TYR A N 1
ATOM 831 C CA . TYR A 1 104 ? -13.473 -5.941 28.006 1.00 86.75 104 TYR A CA 1
ATOM 832 C C . TYR A 1 104 ? -14.992 -5.970 27.877 1.00 86.75 104 TYR A C 1
ATOM 834 O O . TYR A 1 104 ? -15.692 -5.836 28.879 1.00 86.75 104 TYR A O 1
ATOM 842 N N . ARG A 1 105 ? -15.520 -6.232 26.678 1.00 90.12 105 ARG A N 1
ATOM 843 C CA . ARG A 1 105 ? -16.962 -6.383 26.470 1.00 90.12 105 ARG A CA 1
ATOM 844 C C . ARG A 1 105 ? -17.550 -7.487 27.352 1.00 90.12 105 ARG A C 1
ATOM 846 O O . ARG A 1 105 ? -18.536 -7.242 28.042 1.00 90.12 105 ARG A O 1
ATOM 853 N N . LYS A 1 106 ? -16.918 -8.665 27.403 1.00 88.88 106 LYS A N 1
ATOM 854 C CA . LYS A 1 106 ? -17.354 -9.773 28.276 1.00 88.88 106 LYS A CA 1
ATOM 855 C C . LYS A 1 106 ? -17.303 -9.399 29.761 1.00 88.88 106 LYS A C 1
ATOM 857 O O . LYS A 1 106 ? -18.188 -9.786 30.521 1.00 88.88 106 LYS A O 1
ATOM 862 N N . GLN A 1 107 ? -16.280 -8.658 30.188 1.00 87.94 107 GLN A N 1
ATOM 863 C CA . GLN A 1 107 ? -16.167 -8.179 31.571 1.00 87.94 107 GLN A CA 1
ATOM 864 C C . GLN A 1 107 ? -17.276 -7.176 31.921 1.00 87.94 107 GLN A C 1
ATOM 866 O O . GLN A 1 107 ? -17.918 -7.313 32.962 1.00 87.94 107 GLN A O 1
ATOM 871 N N . ILE A 1 108 ? -17.560 -6.222 31.030 1.00 89.62 108 ILE A N 1
ATOM 872 C CA . ILE A 1 108 ? -18.652 -5.252 31.189 1.00 89.62 108 ILE A CA 1
ATOM 873 C C . ILE A 1 108 ? -20.002 -5.970 31.265 1.00 89.62 108 ILE A C 1
ATOM 875 O O . ILE A 1 108 ? -20.804 -5.670 32.146 1.00 89.62 108 ILE A O 1
ATOM 879 N N . GLU A 1 109 ? -20.250 -6.950 30.392 1.00 92.31 109 GLU A N 1
ATOM 880 C CA . GLU A 1 109 ? -21.487 -7.739 30.404 1.00 92.31 109 GLU A CA 1
ATOM 881 C C . GLU A 1 109 ? -21.704 -8.435 31.761 1.00 92.31 109 GLU A C 1
ATOM 883 O O . GLU A 1 109 ? -22.800 -8.361 32.323 1.00 92.31 109 GLU A O 1
ATOM 888 N N . LYS A 1 110 ? -20.656 -9.029 32.351 1.00 90.56 110 LYS A N 1
ATOM 889 C CA . LYS A 1 110 ? -20.720 -9.611 33.705 1.00 90.56 110 LYS A CA 1
ATOM 890 C C . LYS A 1 110 ? -20.979 -8.558 34.780 1.00 90.56 110 LYS A C 1
ATOM 892 O O . LYS A 1 110 ? -21.836 -8.760 35.641 1.00 90.56 110 LYS A O 1
ATOM 897 N N . LEU A 1 111 ? -20.278 -7.426 34.720 1.00 90.19 111 LEU A N 1
ATOM 898 C CA . LEU A 1 111 ? -20.442 -6.341 35.686 1.00 90.19 111 LEU A CA 1
ATOM 899 C C . LEU A 1 111 ? -21.872 -5.787 35.672 1.00 90.19 111 LEU A C 1
ATOM 901 O O . LEU A 1 111 ? -22.461 -5.572 36.730 1.00 90.19 111 LEU A O 1
ATOM 905 N N . VAL A 1 112 ? -22.472 -5.635 34.488 1.00 91.50 112 VAL A N 1
ATOM 906 C CA . VAL A 1 112 ? -23.875 -5.223 34.326 1.00 91.50 112 VAL A CA 1
ATOM 907 C C . VAL A 1 112 ? -24.827 -6.206 35.013 1.00 91.50 112 VAL A C 1
ATOM 909 O O . VAL A 1 112 ? -25.789 -5.779 35.657 1.00 91.50 112 VAL A O 1
ATOM 912 N N . VAL A 1 113 ? -24.578 -7.515 34.916 1.00 93.31 113 VAL A N 1
ATOM 913 C CA . VAL A 1 113 ? -25.393 -8.533 35.603 1.00 93.31 113 VAL A CA 1
ATOM 914 C C . VAL A 1 113 ? -25.273 -8.406 37.124 1.00 93.31 113 VAL A C 1
ATOM 916 O O . VAL A 1 113 ? -26.297 -8.376 37.811 1.00 93.31 113 VAL A O 1
ATOM 919 N N . VAL A 1 114 ? -24.052 -8.273 37.651 1.00 92.12 114 VAL A N 1
ATOM 920 C CA . VAL A 1 114 ? -23.801 -8.103 39.094 1.00 92.12 114 VAL A CA 1
ATOM 921 C C . VAL A 1 114 ? -24.466 -6.828 39.623 1.00 92.12 114 VAL A C 1
ATOM 923 O O . VAL A 1 114 ? -25.191 -6.881 40.621 1.00 92.12 114 VAL A O 1
ATOM 926 N N . LEU A 1 115 ? -24.312 -5.704 38.913 1.00 90.44 115 LEU A N 1
ATOM 927 C CA . LEU A 1 115 ? -24.979 -4.430 39.211 1.00 90.44 115 LEU A CA 1
ATOM 928 C C . LEU A 1 115 ? -26.495 -4.607 39.309 1.00 90.44 115 LEU A C 1
ATOM 930 O O . LEU A 1 115 ? -27.090 -4.286 40.337 1.00 90.44 115 LEU A O 1
ATOM 934 N N . ARG A 1 116 ? -27.121 -5.194 38.280 1.00 92.00 116 ARG A N 1
ATOM 935 C CA . ARG A 1 116 ? -28.572 -5.440 38.263 1.00 92.00 116 ARG A CA 1
ATOM 936 C C . ARG A 1 116 ? -29.025 -6.300 39.442 1.00 92.00 116 ARG A C 1
ATOM 938 O O . ARG A 1 116 ? -30.058 -6.011 40.048 1.00 92.00 116 ARG A O 1
ATOM 945 N N . ASN A 1 117 ? -28.269 -7.341 39.784 1.00 91.06 117 ASN A N 1
ATOM 946 C CA . ASN A 1 117 ? -28.593 -8.217 40.908 1.00 91.06 117 ASN A CA 1
ATOM 947 C C . ASN A 1 117 ? -28.503 -7.487 42.253 1.00 91.06 117 ASN A C 1
ATOM 949 O O . ASN A 1 117 ? -29.399 -7.646 43.087 1.00 91.06 117 ASN A O 1
ATOM 953 N N . LYS A 1 118 ? -27.482 -6.648 42.459 1.00 87.31 118 LYS A N 1
ATOM 954 C CA . LYS A 1 118 ? -27.376 -5.824 43.670 1.00 87.31 118 LYS A CA 1
ATOM 955 C C . LYS A 1 118 ? -28.491 -4.789 43.769 1.00 87.31 118 LYS A C 1
ATOM 957 O O . LYS A 1 118 ? -29.120 -4.699 44.820 1.00 87.31 118 LYS A O 1
ATOM 962 N N . THR A 1 119 ? -28.812 -4.085 42.682 1.00 86.81 119 THR A N 1
ATOM 963 C CA . THR A 1 119 ? -29.932 -3.129 42.657 1.00 86.81 119 THR A CA 1
ATOM 964 C C . THR A 1 119 ? -31.253 -3.802 43.034 1.00 86.81 119 THR A C 1
ATOM 966 O O . THR A 1 119 ? -32.007 -3.267 43.845 1.00 86.81 119 THR A O 1
ATOM 969 N N . ARG A 1 120 ? -31.522 -5.012 42.519 1.00 89.50 120 ARG A N 1
ATOM 970 C CA . ARG A 1 120 ? -32.714 -5.788 42.905 1.00 89.50 120 ARG A CA 1
ATOM 971 C C . ARG A 1 120 ? -32.713 -6.151 44.389 1.00 89.50 120 ARG A C 1
ATOM 973 O O . ARG A 1 120 ? -33.725 -5.942 45.051 1.00 89.50 120 ARG A O 1
ATOM 980 N N . LYS A 1 121 ? -31.600 -6.664 44.928 1.00 87.31 121 LYS A N 1
ATOM 981 C CA . LYS A 1 121 ? -31.486 -7.005 46.360 1.00 87.31 121 LYS A CA 1
ATOM 982 C C . LYS A 1 121 ? -31.711 -5.781 47.255 1.00 87.31 121 LYS A C 1
ATOM 984 O O . LYS A 1 121 ? -32.446 -5.880 48.234 1.00 87.31 121 LYS A O 1
ATOM 989 N N . ALA A 1 122 ? -31.139 -4.632 46.893 1.00 84.75 122 ALA A N 1
ATOM 990 C CA . ALA A 1 122 ? -31.331 -3.375 47.613 1.00 84.75 122 ALA A CA 1
ATOM 991 C C . ALA A 1 122 ? -32.801 -2.920 47.596 1.00 84.75 122 ALA A C 1
ATOM 993 O O . ALA A 1 122 ? -33.341 -2.540 48.635 1.00 84.75 122 ALA A O 1
ATOM 994 N N . LEU A 1 123 ? -33.477 -3.028 46.446 1.00 85.75 123 LEU A N 1
ATOM 995 C CA . LEU A 1 123 ? -34.902 -2.717 46.330 1.00 85.75 123 LEU A CA 1
ATOM 996 C C . LEU A 1 123 ? -35.759 -3.625 47.224 1.00 85.75 123 LEU A C 1
ATOM 998 O O . LEU A 1 123 ? -36.599 -3.129 47.974 1.00 85.75 123 LEU A O 1
ATOM 1002 N N . VAL A 1 124 ? -35.525 -4.941 47.182 1.00 88.56 124 VAL A N 1
ATOM 1003 C CA . VAL A 1 124 ? -36.240 -5.915 48.024 1.00 88.56 124 VAL A CA 1
ATOM 1004 C C . VAL A 1 124 ? -36.036 -5.606 49.510 1.00 88.56 124 VAL A C 1
ATOM 1006 O O . VAL A 1 124 ? -37.008 -5.577 50.262 1.00 88.56 124 VAL A O 1
ATOM 1009 N N . ALA A 1 125 ? -34.802 -5.311 49.930 1.00 83.88 125 ALA A N 1
ATOM 1010 C CA . ALA A 1 125 ? -34.501 -4.940 51.311 1.00 83.88 125 ALA A CA 1
ATOM 1011 C C . ALA A 1 125 ? -35.217 -3.645 51.736 1.00 83.88 125 ALA A C 1
ATOM 1013 O O . ALA A 1 125 ? -35.808 -3.598 52.814 1.00 83.88 125 ALA A O 1
ATOM 1014 N N . SER A 1 126 ? -35.237 -2.619 50.878 1.00 84.06 126 SER A N 1
ATOM 1015 C CA . SER A 1 126 ? -35.961 -1.367 51.145 1.00 84.06 126 SER A CA 1
ATOM 1016 C C . SER A 1 126 ? -37.464 -1.603 51.330 1.00 84.06 126 SER A C 1
ATOM 1018 O O . SER A 1 126 ? -38.060 -1.104 52.288 1.00 84.06 126 SER A O 1
ATOM 1020 N N . ILE A 1 127 ? -38.080 -2.413 50.461 1.00 85.69 127 ILE A N 1
ATOM 1021 C CA . ILE A 1 127 ? -39.497 -2.787 50.578 1.00 85.69 127 ILE A CA 1
ATOM 1022 C C . ILE A 1 127 ? -39.745 -3.560 51.879 1.00 85.69 127 ILE A C 1
ATOM 1024 O O . ILE A 1 127 ? -40.701 -3.256 52.588 1.00 85.69 127 ILE A O 1
ATOM 1028 N N . ALA A 1 128 ? -38.880 -4.515 52.231 1.00 85.38 128 ALA A N 1
ATOM 1029 C CA . ALA A 1 128 ? -39.007 -5.290 53.464 1.00 85.38 128 ALA A CA 1
ATOM 1030 C C . ALA A 1 128 ? -38.936 -4.405 54.722 1.00 85.38 128 ALA A C 1
ATOM 1032 O O . ALA A 1 128 ? -39.778 -4.549 55.606 1.00 85.38 128 ALA A O 1
ATOM 1033 N N . ILE A 1 129 ? -38.003 -3.446 54.779 1.00 82.62 129 ILE A N 1
ATOM 1034 C CA . ILE A 1 129 ? -37.882 -2.485 55.892 1.00 82.62 129 ILE A CA 1
ATOM 1035 C C . ILE A 1 129 ? -39.148 -1.622 56.000 1.00 82.62 129 ILE A C 1
ATOM 1037 O O . ILE A 1 129 ? -39.704 -1.471 57.089 1.00 82.62 129 ILE A O 1
ATOM 1041 N N . LYS A 1 130 ? -39.649 -1.098 54.871 1.00 83.88 130 LYS A N 1
ATOM 1042 C CA . LYS A 1 130 ? -40.896 -0.312 54.832 1.00 83.88 130 LYS A CA 1
ATOM 1043 C C . LYS A 1 130 ? -42.109 -1.126 55.283 1.00 83.88 130 LYS A C 1
ATOM 1045 O O . LYS A 1 130 ? -42.971 -0.596 55.979 1.00 83.88 130 LYS A O 1
ATOM 1050 N N . SER A 1 131 ? -42.186 -2.398 54.903 1.00 84.62 131 SER A N 1
ATOM 1051 C CA . SER A 1 131 ? -43.261 -3.301 55.324 1.00 84.62 131 SER A CA 1
ATOM 1052 C C . SER A 1 131 ? -43.167 -3.647 56.809 1.00 84.62 131 SER A C 1
ATOM 1054 O O . SER A 1 131 ? -44.175 -3.578 57.506 1.00 84.62 131 SER A O 1
ATOM 1056 N N . ALA A 1 132 ? -41.967 -3.939 57.321 1.00 81.31 132 ALA A N 1
ATOM 1057 C CA . ALA A 1 132 ? -41.747 -4.225 58.737 1.00 81.31 132 ALA A CA 1
ATOM 1058 C C . ALA A 1 132 ? -42.184 -3.049 59.624 1.00 81.31 132 ALA A C 1
ATOM 1060 O O . ALA A 1 132 ? -42.857 -3.258 60.630 1.00 81.31 132 ALA A O 1
ATOM 1061 N N . TYR A 1 133 ? -41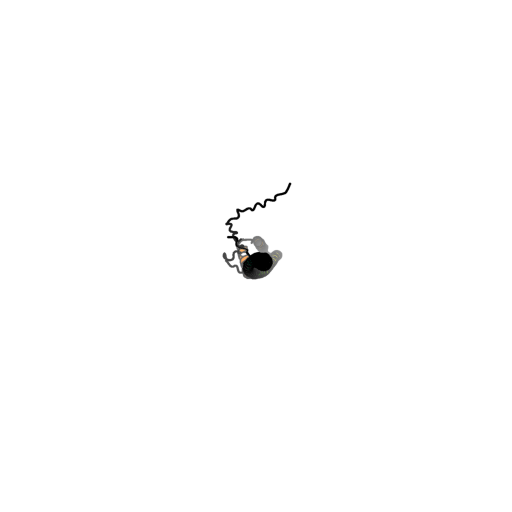.896 -1.811 59.207 1.00 82.50 133 TYR A N 1
ATOM 1062 C CA . TYR A 1 133 ? -42.338 -0.608 59.921 1.00 82.50 133 TYR A CA 1
ATOM 1063 C C . TYR A 1 133 ? -43.864 -0.546 60.099 1.00 82.50 133 TYR A C 1
ATOM 1065 O O . TYR A 1 133 ? -44.342 -0.136 61.151 1.00 82.50 133 TYR A O 1
ATOM 1073 N N . LYS A 1 134 ? -44.634 -0.977 59.090 1.00 81.94 134 LYS A N 1
ATOM 1074 C CA . LYS A 1 134 ? -46.107 -0.935 59.113 1.00 81.94 134 LYS A CA 1
ATOM 1075 C C . LYS A 1 134 ? -46.744 -2.009 59.996 1.00 81.94 134 LYS A C 1
ATOM 1077 O O . LYS A 1 134 ? -47.870 -1.822 60.439 1.00 81.94 134 LYS A O 1
ATOM 1082 N N . ILE A 1 135 ? -46.072 -3.145 60.180 1.00 83.56 135 ILE A N 1
ATOM 1083 C CA . ILE A 1 135 ? -46.652 -4.337 60.822 1.00 83.56 135 ILE A CA 1
ATOM 1084 C C . ILE A 1 135 ? -46.279 -4.408 62.307 1.00 83.56 135 ILE A C 1
ATOM 1086 O O . ILE A 1 135 ? -47.010 -4.990 63.104 1.00 83.56 135 ILE A O 1
ATOM 1090 N N . VAL A 1 136 ? -45.147 -3.822 62.699 1.00 82.75 136 VAL A N 1
ATOM 1091 C CA . VAL A 1 136 ? -44.660 -3.898 64.075 1.00 82.75 136 VAL A CA 1
ATOM 1092 C C . VAL A 1 136 ? -45.473 -2.974 65.000 1.00 82.75 136 VAL A C 1
ATOM 1094 O O . VAL A 1 136 ? -45.524 -1.769 64.750 1.00 82.75 136 VAL A O 1
ATOM 1097 N N . PRO A 1 137 ? -46.086 -3.501 66.081 1.00 72.69 137 PRO A N 1
ATOM 1098 C CA . PRO A 1 137 ? -46.988 -2.735 66.948 1.00 72.69 137 PRO A CA 1
ATOM 1099 C C . PRO A 1 137 ? -46.265 -1.916 68.030 1.00 72.69 137 PRO A C 1
ATOM 1101 O O . PRO A 1 137 ? -46.855 -1.021 68.628 1.00 72.69 137 PRO A O 1
ATOM 1104 N N . SER A 1 138 ? -44.996 -2.217 68.312 1.00 87.19 138 SER A N 1
ATOM 1105 C CA . SER A 1 138 ? -44.218 -1.549 69.357 1.00 87.19 138 SER A CA 1
ATOM 1106 C C . SER A 1 138 ? -43.573 -0.262 68.826 1.00 87.19 138 SER A C 1
ATOM 1108 O O . SER A 1 138 ? -42.854 -0.274 67.826 1.00 87.19 138 SER A O 1
ATOM 1110 N N . LEU A 1 139 ? -43.790 0.859 69.527 1.00 76.31 139 LEU A N 1
ATOM 1111 C CA . LEU A 1 139 ? -43.192 2.165 69.199 1.00 76.31 139 LEU A CA 1
ATOM 1112 C C . LEU A 1 139 ? -41.657 2.129 69.222 1.00 76.31 139 LEU A C 1
ATOM 1114 O O . LEU A 1 139 ? -40.999 2.800 68.427 1.00 76.31 139 LEU A O 1
ATOM 1118 N N . LYS A 1 140 ? -41.078 1.330 70.126 1.00 84.44 140 LYS A N 1
ATOM 1119 C CA . LYS A 1 140 ? -39.625 1.166 70.240 1.00 84.44 140 LYS A CA 1
ATOM 1120 C C . LYS A 1 140 ? -39.057 0.488 68.996 1.00 84.44 140 LYS A C 1
ATOM 1122 O O . LYS A 1 140 ? -38.077 0.968 68.433 1.00 84.44 140 LYS A O 1
ATOM 1127 N N . ASP A 1 141 ? -39.711 -0.571 68.538 1.00 82.50 141 ASP A N 1
ATOM 1128 C CA . ASP A 1 141 ? -39.269 -1.327 67.369 1.00 82.50 141 ASP A CA 1
ATOM 1129 C C . ASP A 1 141 ? -39.537 -0.553 66.067 1.00 82.50 141 ASP A C 1
ATOM 1131 O O . ASP A 1 141 ? -38.702 -0.567 65.161 1.00 82.50 141 ASP A O 1
ATOM 1135 N N . GLN A 1 142 ? -40.626 0.222 65.991 1.00 82.56 142 GLN A N 1
ATOM 1136 C CA . GLN A 1 142 ? -40.861 1.171 64.894 1.00 82.56 142 GLN A CA 1
ATOM 1137 C C . GLN A 1 142 ? -39.747 2.222 64.798 1.00 82.56 142 GLN A C 1
ATOM 1139 O O . GLN A 1 142 ? -39.223 2.462 63.707 1.00 82.56 142 GLN A O 1
ATOM 1144 N N . ALA A 1 143 ? -39.326 2.807 65.925 1.00 80.69 143 ALA A N 1
ATOM 1145 C CA . ALA A 1 143 ? -38.218 3.761 65.958 1.00 80.69 143 ALA A CA 1
ATOM 1146 C C . ALA A 1 143 ? -36.891 3.119 65.509 1.00 80.69 143 ALA A C 1
ATOM 1148 O O . ALA A 1 143 ? -36.111 3.744 64.785 1.00 80.69 143 ALA A O 1
ATOM 1149 N N . THR A 1 144 ? -36.642 1.855 65.873 1.00 83.44 144 THR A N 1
ATOM 1150 C CA . THR A 1 144 ? -35.476 1.095 65.395 1.00 83.44 144 THR A CA 1
ATOM 1151 C C . THR A 1 144 ? -35.524 0.866 63.884 1.00 83.44 144 THR A C 1
ATOM 1153 O O . THR A 1 144 ? -34.529 1.119 63.204 1.00 83.44 144 THR A O 1
ATOM 1156 N N . ILE A 1 145 ? -36.669 0.460 63.329 1.00 83.31 145 ILE A N 1
ATOM 1157 C CA . ILE A 1 145 ? -36.832 0.230 61.884 1.00 83.31 145 ILE A CA 1
ATOM 1158 C C . ILE A 1 145 ? -36.685 1.539 61.096 1.00 83.31 145 ILE A C 1
ATOM 1160 O O . ILE A 1 145 ? -36.011 1.569 60.067 1.00 83.31 145 ILE A O 1
ATOM 1164 N N . GLN A 1 146 ? -37.236 2.645 61.594 1.00 80.38 146 GLN A N 1
ATOM 1165 C CA . GLN A 1 146 ? -37.099 3.963 60.969 1.00 80.38 146 GLN A CA 1
ATOM 1166 C C . GLN A 1 146 ? -35.648 4.474 61.010 1.00 80.38 146 GLN A C 1
ATOM 1168 O O . GLN A 1 146 ? -35.153 5.076 60.049 1.00 80.38 146 GLN A O 1
ATOM 1173 N N . ARG A 1 147 ? -34.916 4.172 62.090 1.00 81.88 147 ARG A N 1
ATOM 1174 C CA . ARG A 1 147 ? -33.476 4.439 62.185 1.00 81.88 147 ARG A CA 1
ATOM 1175 C C . ARG A 1 147 ? -32.677 3.596 61.189 1.00 81.88 147 ARG A C 1
ATOM 1177 O O . ARG A 1 147 ? -31.787 4.129 60.539 1.00 81.88 147 ARG A O 1
ATOM 1184 N N . LEU A 1 148 ? -33.016 2.319 61.015 1.00 80.31 148 LEU A N 1
ATOM 1185 C CA . LEU A 1 148 ? -32.394 1.454 60.005 1.00 80.31 148 LEU A CA 1
ATOM 1186 C C . LEU A 1 148 ? -32.686 1.929 58.575 1.00 80.31 148 LEU A C 1
ATOM 1188 O O . LEU A 1 148 ? -31.773 1.967 57.757 1.00 80.31 148 LEU A O 1
ATOM 1192 N N . HIS A 1 149 ? -33.916 2.360 58.285 1.00 79.25 149 HIS A N 1
ATOM 1193 C CA . HIS A 1 149 ? -34.279 2.930 56.985 1.00 79.25 149 HIS A CA 1
ATOM 1194 C C . HIS A 1 149 ? -33.467 4.193 56.678 1.00 79.25 149 HIS A C 1
ATOM 1196 O O . HIS A 1 149 ? -32.811 4.276 55.643 1.00 79.25 149 HIS A O 1
ATOM 1202 N N . SER A 1 150 ? -33.439 5.151 57.607 1.00 77.00 150 SER A N 1
ATOM 1203 C CA . SER A 1 150 ? -32.675 6.393 57.430 1.00 77.00 150 SER A CA 1
ATOM 1204 C C . SER A 1 150 ? -31.163 6.162 57.358 1.00 77.00 150 SER A C 1
ATOM 1206 O O . SER A 1 150 ? -30.480 6.867 56.621 1.00 77.00 150 SER A O 1
ATOM 1208 N N . LEU A 1 151 ? -30.629 5.162 58.067 1.00 75.94 151 LEU A N 1
ATOM 1209 C CA . LEU A 1 151 ? -29.241 4.729 57.901 1.00 75.94 151 LEU A CA 1
ATOM 1210 C C . LEU A 1 151 ? -29.007 4.102 56.526 1.00 75.94 151 LEU A C 1
ATOM 1212 O O . LEU A 1 151 ? -27.981 4.389 55.927 1.00 75.94 151 LEU A O 1
ATOM 1216 N N . SER A 1 152 ? -29.943 3.311 55.995 1.00 73.50 152 SER A N 1
ATOM 1217 C CA . SER A 1 152 ? -29.815 2.727 54.652 1.00 73.50 152 SER A CA 1
ATOM 1218 C C . SER A 1 152 ? -29.822 3.781 53.537 1.00 73.50 152 SER A C 1
ATOM 1220 O O . SER A 1 152 ? -29.088 3.635 52.567 1.00 73.50 152 SER A O 1
ATOM 1222 N N . GLU A 1 153 ? -30.572 4.876 53.703 1.00 69.88 153 GLU A N 1
ATOM 1223 C CA . GLU A 1 153 ? -30.584 6.006 52.759 1.00 69.88 153 GLU A CA 1
ATOM 1224 C C . GLU A 1 153 ? -29.335 6.890 52.880 1.00 69.88 153 GLU A C 1
ATOM 1226 O O . GLU A 1 153 ? -28.894 7.480 51.898 1.00 69.88 153 GLU A O 1
ATOM 1231 N N . LYS A 1 154 ? -28.752 6.981 54.084 1.00 65.69 154 LYS A N 1
ATOM 1232 C CA . LYS A 1 154 ? -27.573 7.815 54.381 1.00 65.69 154 LYS A CA 1
ATOM 1233 C C . LYS A 1 154 ? -26.245 7.063 54.306 1.00 65.69 154 LYS A C 1
ATOM 1235 O O . LYS A 1 154 ? -25.192 7.691 54.405 1.00 65.69 154 LYS A O 1
ATOM 1240 N N . ALA A 1 155 ? -26.259 5.740 54.154 1.00 62.88 155 ALA A N 1
ATOM 1241 C CA . ALA A 1 155 ? -25.067 4.902 54.051 1.00 62.88 155 ALA A CA 1
ATOM 1242 C C . ALA A 1 155 ? -24.412 5.015 52.663 1.00 62.88 155 ALA A C 1
ATOM 1244 O O . ALA A 1 155 ? -24.133 4.026 52.000 1.00 62.88 155 ALA A O 1
ATOM 1245 N N . THR A 1 156 ? -24.104 6.238 52.242 1.00 64.06 156 THR A N 1
ATOM 1246 C CA . THR A 1 156 ? -23.193 6.552 51.136 1.00 64.06 156 THR A CA 1
ATOM 1247 C C . THR A 1 156 ? -21.817 6.905 51.696 1.00 64.06 156 THR A C 1
ATOM 1249 O O . THR A 1 156 ? -21.183 7.879 51.295 1.00 64.06 156 THR A O 1
ATOM 1252 N N . SER A 1 157 ? -21.356 6.161 52.704 1.00 67.06 157 SER A N 1
ATOM 1253 C CA . SER A 1 157 ? -19.991 6.323 53.193 1.00 67.06 157 SER A CA 1
ATOM 1254 C C . SER A 1 157 ? -19.042 5.815 52.114 1.00 67.06 157 SER A C 1
ATOM 1256 O O . SER A 1 157 ? -19.123 4.649 51.728 1.00 67.06 157 SER A O 1
ATOM 1258 N N . HIS A 1 158 ? -18.143 6.685 51.655 1.00 70.38 158 HIS A N 1
ATOM 1259 C CA . HIS A 1 158 ? -17.160 6.395 50.607 1.00 70.38 158 HIS A CA 1
ATOM 1260 C C . HIS A 1 158 ? -16.483 5.030 50.795 1.00 70.38 158 HIS A C 1
ATOM 1262 O O . HIS A 1 158 ? -16.463 4.210 49.887 1.00 70.38 158 HIS A O 1
ATOM 1268 N N . ARG A 1 159 ? -16.060 4.729 52.028 1.00 71.44 159 ARG A N 1
ATOM 1269 C CA . ARG A 1 159 ? -15.367 3.485 52.393 1.00 71.44 159 ARG A CA 1
ATOM 1270 C C . ARG A 1 159 ? -16.218 2.220 52.223 1.00 71.44 159 ARG A C 1
ATOM 1272 O O . ARG A 1 159 ? -15.693 1.142 51.958 1.00 71.44 159 ARG A O 1
ATOM 1279 N N . TRP A 1 160 ? -17.532 2.332 52.414 1.00 71.38 160 TRP A N 1
ATOM 1280 C CA . TRP A 1 160 ? -18.468 1.227 52.190 1.00 71.38 160 TRP A CA 1
ATOM 1281 C C . TRP A 1 160 ? -18.770 1.046 50.708 1.00 71.38 160 TRP A C 1
ATOM 1283 O O . TRP A 1 160 ? -18.841 -0.090 50.250 1.00 71.38 160 TRP A O 1
ATOM 1293 N N . VAL A 1 161 ? -18.887 2.151 49.967 1.00 76.81 161 VAL A N 1
ATOM 1294 C CA . VAL A 1 161 ? -19.058 2.130 48.510 1.00 76.81 161 VAL A CA 1
ATOM 1295 C C . VAL A 1 161 ? -17.840 1.493 47.842 1.00 76.81 161 VAL A C 1
ATOM 1297 O O . VAL A 1 161 ? -18.018 0.598 47.027 1.00 76.81 161 VAL A O 1
ATOM 1300 N N . GLU A 1 162 ? -16.620 1.857 48.241 1.00 78.56 162 GLU A N 1
ATOM 1301 C CA . GLU A 1 162 ? -15.381 1.243 47.739 1.00 78.56 162 GLU A CA 1
ATOM 1302 C C . GLU A 1 162 ? -15.361 -0.269 47.964 1.00 78.56 162 GLU A C 1
ATOM 1304 O O . GLU A 1 162 ? -15.187 -1.036 47.023 1.00 78.56 162 GLU A O 1
ATOM 1309 N N . LYS A 1 163 ? -15.627 -0.720 49.196 1.00 82.75 163 LYS A N 1
ATOM 1310 C CA . LYS A 1 163 ? -15.656 -2.154 49.515 1.00 82.75 163 LYS A CA 1
ATOM 1311 C C . LYS A 1 163 ? -16.734 -2.900 48.724 1.00 82.75 163 LYS A C 1
ATOM 1313 O O . LYS A 1 163 ? -16.540 -4.059 48.350 1.00 82.75 163 LYS A O 1
ATOM 1318 N N . ASP A 1 164 ? -17.877 -2.257 48.494 1.00 80.62 164 ASP A N 1
ATOM 1319 C CA . ASP A 1 164 ? -18.973 -2.844 47.733 1.00 80.62 164 ASP A CA 1
ATOM 1320 C C . ASP A 1 164 ? -18.637 -2.934 46.239 1.00 80.62 164 ASP A C 1
ATOM 1322 O O . ASP A 1 164 ? -18.871 -3.983 45.639 1.00 80.62 164 ASP A O 1
ATOM 1326 N N . VAL A 1 165 ? -18.014 -1.896 45.672 1.00 82.81 165 VAL A N 1
ATOM 1327 C CA . VAL A 1 165 ? -17.487 -1.869 44.299 1.00 82.81 165 VAL A CA 1
ATOM 1328 C C . VAL A 1 165 ? -16.396 -2.924 44.117 1.00 82.81 165 VAL A C 1
ATOM 1330 O O . VAL A 1 165 ? -16.489 -3.725 43.191 1.00 82.81 165 VAL A O 1
ATOM 1333 N N . ASP A 1 166 ? -15.432 -3.026 45.032 1.00 83.94 166 ASP A N 1
ATOM 1334 C CA . ASP A 1 166 ? -14.388 -4.060 45.004 1.00 83.94 166 ASP A CA 1
ATOM 1335 C C . ASP A 1 166 ? -14.984 -5.470 45.017 1.00 83.94 166 ASP A C 1
ATOM 1337 O O . ASP A 1 166 ? -14.545 -6.361 44.286 1.00 83.94 166 ASP A O 1
ATOM 1341 N N . SER A 1 167 ? -16.018 -5.685 45.835 1.00 84.94 167 SER A N 1
ATOM 1342 C CA . SER A 1 167 ? -16.748 -6.951 45.855 1.00 84.94 167 SER A CA 1
ATOM 1343 C C . SER A 1 167 ? -17.444 -7.229 44.521 1.00 84.94 167 SER A C 1
ATOM 1345 O O . SER A 1 167 ? -17.494 -8.385 44.113 1.00 84.94 167 SER A O 1
ATOM 1347 N N . MET A 1 168 ? -17.980 -6.207 43.845 1.00 85.06 168 MET A N 1
ATOM 1348 C CA . MET A 1 168 ? -18.646 -6.361 42.543 1.00 85.06 168 MET A CA 1
ATOM 1349 C C . MET A 1 168 ? -17.660 -6.666 41.432 1.00 85.06 168 MET A C 1
ATOM 1351 O O . MET A 1 168 ? -17.941 -7.513 40.590 1.00 85.06 168 MET A O 1
ATOM 1355 N N . LEU A 1 169 ? -16.510 -5.995 41.440 1.00 86.31 169 LEU A N 1
ATOM 1356 C CA . LEU A 1 169 ? -15.437 -6.240 40.486 1.00 86.31 169 LEU A CA 1
ATOM 1357 C C . LEU A 1 169 ? -14.916 -7.677 40.632 1.00 86.31 169 LEU A C 1
ATOM 1359 O O . LEU A 1 169 ? -14.805 -8.388 39.634 1.00 86.31 169 LEU A O 1
ATOM 1363 N N . LYS A 1 170 ? -14.721 -8.151 41.872 1.00 85.19 170 LYS A N 1
ATOM 1364 C CA . LYS A 1 170 ? -14.367 -9.553 42.157 1.00 85.19 170 LYS A CA 1
ATOM 1365 C C . LYS A 1 170 ? -15.447 -10.541 41.709 1.00 85.19 170 LYS A C 1
ATOM 1367 O O . LYS A 1 170 ? -15.119 -11.527 41.057 1.00 85.19 170 LYS A O 1
ATOM 1372 N N . GLU A 1 171 ? -16.719 -10.285 42.020 1.00 83.31 171 GLU A N 1
ATOM 1373 C CA . GLU A 1 171 ? -17.846 -11.150 41.623 1.00 83.31 171 GLU A CA 1
ATOM 1374 C C . GLU A 1 171 ? -18.002 -11.229 40.097 1.00 83.31 171 GLU A C 1
ATOM 1376 O O . GLU A 1 171 ? -18.242 -12.301 39.543 1.00 83.31 171 GLU A O 1
ATOM 1381 N N . ALA A 1 172 ? -17.799 -10.111 39.397 1.00 82.06 172 ALA A N 1
ATOM 1382 C CA . ALA A 1 172 ? -17.812 -10.057 37.939 1.00 82.06 172 ALA A CA 1
ATOM 1383 C C . ALA A 1 172 ? -16.568 -10.708 37.299 1.00 82.06 172 ALA A C 1
ATOM 1385 O O . ALA A 1 172 ? -16.504 -10.836 36.073 1.00 82.06 172 ALA A O 1
ATOM 1386 N N . GLY A 1 173 ? -15.588 -11.136 38.103 1.00 78.81 173 GLY A N 1
ATOM 1387 C CA . GLY A 1 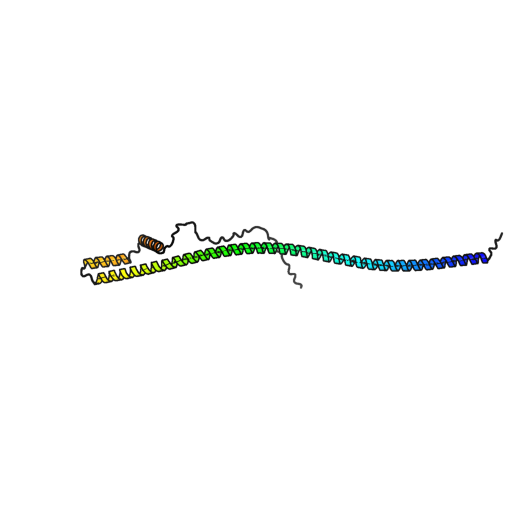173 ? -14.319 -11.673 37.621 1.00 78.81 173 GLY A CA 1
ATOM 1388 C C . GLY A 1 173 ? -13.521 -10.647 36.816 1.00 78.81 173 GLY A C 1
ATOM 1389 O O . GLY A 1 173 ? -12.790 -11.029 35.903 1.00 78.81 173 GLY A O 1
ATOM 1390 N N . VAL A 1 174 ? -13.701 -9.355 37.110 1.00 76.25 174 VAL A N 1
ATOM 1391 C CA . VAL A 1 174 ? -12.871 -8.284 36.560 1.00 76.25 174 VAL A CA 1
ATOM 1392 C C . VAL A 1 174 ? -11.519 -8.404 37.245 1.00 76.25 174 VAL A C 1
ATOM 1394 O O . VAL A 1 174 ? -11.403 -8.217 38.458 1.00 76.25 174 VAL A O 1
ATOM 1397 N N . VAL A 1 175 ? -10.497 -8.773 36.475 1.00 63.91 175 VAL A N 1
ATOM 1398 C CA . VAL A 1 175 ? -9.126 -8.804 36.977 1.00 63.91 175 VAL A CA 1
ATOM 1399 C C . VAL A 1 175 ? -8.707 -7.353 37.191 1.00 63.91 175 VAL A C 1
ATOM 1401 O O . VAL A 1 175 ? -8.386 -6.647 36.242 1.00 63.91 175 VAL A O 1
ATOM 1404 N N . LEU A 1 176 ? -8.741 -6.898 38.445 1.00 55.66 176 LEU A N 1
ATOM 1405 C CA . LEU A 1 176 ? -8.019 -5.709 38.888 1.00 55.66 176 LEU A CA 1
ATOM 1406 C C . LEU A 1 176 ? -6.529 -6.049 38.822 1.00 55.66 176 LEU A C 1
ATOM 1408 O O . LEU A 1 176 ? -5.913 -6.418 39.821 1.00 55.66 176 LEU A O 1
ATOM 1412 N N . THR A 1 177 ? -5.948 -6.007 37.627 1.00 48.16 177 THR A N 1
ATOM 1413 C CA . THR A 1 177 ? -4.500 -5.927 37.515 1.00 48.16 177 THR A CA 1
ATOM 1414 C C . THR A 1 177 ? -4.116 -4.599 38.154 1.00 48.16 177 THR A C 1
ATOM 1416 O O . THR A 1 177 ? -4.400 -3.535 37.601 1.00 48.16 177 THR A O 1
ATOM 1419 N N . ASN A 1 178 ? -3.510 -4.649 39.341 1.00 44.59 178 ASN A N 1
ATOM 1420 C CA . ASN A 1 178 ? -2.723 -3.544 39.884 1.00 44.59 178 ASN A CA 1
ATOM 1421 C C . ASN A 1 178 ? -1.511 -3.358 38.963 1.00 44.59 178 ASN A C 1
ATOM 1423 O O . ASN A 1 178 ? -0.395 -3.738 39.296 1.00 44.59 178 ASN A O 1
ATOM 1427 N N . GLU A 1 179 ? -1.748 -2.862 37.758 1.00 41.56 179 GLU A N 1
ATOM 1428 C CA . GLU A 1 179 ? -0.731 -2.678 36.743 1.00 41.56 179 GLU A CA 1
ATOM 1429 C C . GLU A 1 179 ? -0.803 -1.242 36.261 1.00 41.56 179 GLU A C 1
ATOM 1431 O O . GLU A 1 179 ? -1.408 -0.897 35.252 1.00 41.56 179 GLU A O 1
ATOM 1436 N N . THR A 1 180 ? -0.017 -0.426 36.945 1.00 43.16 180 THR A N 1
ATOM 1437 C CA . THR A 1 180 ? 0.707 0.727 36.404 1.00 43.16 180 THR A CA 1
ATOM 1438 C C . THR A 1 180 ? 1.482 0.447 35.095 1.00 43.16 180 THR A C 1
ATOM 1440 O O . THR A 1 180 ? 2.171 1.338 34.615 1.00 43.16 180 THR A O 1
ATOM 1443 N N . ASN A 1 181 ? 1.362 -0.737 34.477 1.00 42.16 181 ASN A N 1
ATOM 1444 C CA . ASN A 1 181 ? 2.160 -1.188 33.333 1.00 42.16 181 ASN A CA 1
ATOM 1445 C C . ASN A 1 181 ? 1.349 -1.523 32.069 1.00 42.16 181 ASN A C 1
ATOM 1447 O O . ASN A 1 181 ? 1.941 -1.845 31.043 1.00 42.16 181 ASN A O 1
ATOM 1451 N N . SER A 1 182 ? 0.022 -1.402 32.096 1.00 39.22 182 SER A N 1
ATOM 1452 C CA . SER A 1 182 ? -0.824 -1.482 30.896 1.00 39.22 182 SER A CA 1
ATOM 1453 C C . SER A 1 182 ? -1.612 -0.192 30.688 1.00 39.22 182 SER A C 1
ATOM 1455 O O . SER A 1 182 ? -2.735 -0.204 30.181 1.00 39.22 182 SER A O 1
ATOM 1457 N N . SER A 1 183 ? -0.992 0.950 31.036 1.00 38.84 183 SER A N 1
ATOM 1458 C CA . SER A 1 183 ? -1.364 2.224 30.423 1.00 38.84 183 SER A CA 1
ATOM 1459 C C . SER A 1 183 ? -1.486 1.958 28.936 1.00 38.84 183 SER A C 1
ATOM 1461 O O . SER A 1 183 ? -0.502 1.583 28.295 1.00 38.84 183 SER A O 1
ATOM 1463 N N . LEU A 1 184 ? -2.716 2.109 28.444 1.00 44.88 184 LEU A N 1
ATOM 1464 C CA . LEU A 1 184 ? -3.059 2.446 27.076 1.00 44.88 184 LEU A CA 1
ATOM 1465 C C . LEU A 1 184 ? -1.789 2.924 26.382 1.00 44.88 184 LEU A C 1
ATOM 1467 O O . LEU A 1 184 ? -1.271 3.982 26.748 1.00 44.88 184 LEU A O 1
ATOM 1471 N N . GLN A 1 185 ? -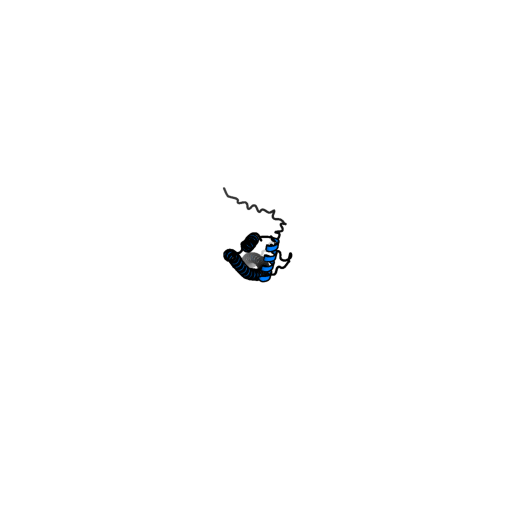1.230 2.118 25.474 1.00 38.47 185 GLN A N 1
ATOM 1472 C CA . GLN A 1 185 ? -0.242 2.632 24.540 1.00 38.47 185 GLN A CA 1
ATOM 1473 C C . GLN A 1 185 ? -0.963 3.758 23.811 1.00 38.47 185 GLN A C 1
ATOM 1475 O O . GLN A 1 185 ? -1.695 3.530 22.844 1.00 38.47 185 GLN A O 1
ATOM 1480 N N . THR A 1 186 ? -0.799 4.976 24.324 1.00 37.66 186 THR A N 1
ATOM 1481 C CA . THR A 1 186 ? -0.969 6.196 23.569 1.00 37.66 186 THR A CA 1
ATOM 1482 C C . THR A 1 186 ? -0.265 5.917 22.254 1.00 37.66 186 THR A C 1
ATOM 1484 O O . THR A 1 186 ? 0.876 5.437 22.274 1.00 37.66 186 THR A O 1
ATOM 1487 N N . PRO A 1 187 ? -0.947 6.081 21.109 1.00 38.66 187 PRO A N 1
ATOM 1488 C CA . PRO A 1 187 ? -0.282 5.908 19.839 1.00 38.66 187 PRO A CA 1
ATOM 1489 C C . PRO A 1 187 ? 0.938 6.814 19.903 1.00 38.66 187 PRO A C 1
ATOM 1491 O O . PRO A 1 187 ? 0.799 8.018 20.121 1.00 38.66 187 PRO A O 1
ATOM 1494 N N . ALA A 1 188 ? 2.127 6.215 19.823 1.00 36.56 188 ALA A N 1
ATOM 1495 C CA . ALA A 1 188 ? 3.325 6.971 19.562 1.00 36.56 188 ALA A CA 1
ATOM 1496 C C . ALA A 1 188 ? 3.025 7.709 18.258 1.00 36.56 188 ALA A C 1
ATOM 1498 O O . ALA A 1 188 ? 3.024 7.111 17.183 1.00 36.56 188 ALA A O 1
ATOM 1499 N N . LEU A 1 189 ? 2.669 8.989 18.377 1.00 42.38 189 LEU A N 1
ATOM 1500 C CA . LEU A 1 189 ? 2.924 9.957 17.337 1.00 42.38 189 LEU A CA 1
ATOM 1501 C C . LEU A 1 189 ? 4.416 9.797 17.099 1.00 42.38 189 LEU A C 1
ATOM 1503 O O . LEU A 1 189 ? 5.234 10.185 17.934 1.00 42.38 189 LEU A O 1
ATOM 1507 N N . THR A 1 190 ? 4.751 9.086 16.028 1.00 40.75 190 THR A N 1
ATOM 1508 C CA . THR A 1 190 ? 6.097 9.075 15.482 1.00 40.75 190 THR A CA 1
ATOM 1509 C C . THR A 1 190 ? 6.577 10.520 15.504 1.00 40.75 190 THR A C 1
ATOM 1511 O O . THR A 1 190 ? 5.871 11.375 14.959 1.00 40.75 190 THR A O 1
ATOM 1514 N N . PRO A 1 191 ? 7.709 10.833 16.155 1.00 38.44 191 PRO A N 1
ATOM 1515 C CA . PRO A 1 191 ? 8.277 12.152 16.012 1.00 38.44 191 PRO A CA 1
ATOM 1516 C C . PRO A 1 191 ? 8.604 12.298 14.529 1.00 38.44 191 PRO A C 1
ATOM 1518 O O . PRO A 1 191 ? 9.508 11.631 14.024 1.00 38.44 191 PRO A O 1
ATOM 1521 N N . SER A 1 192 ? 7.841 13.135 13.821 1.00 41.59 192 SER A N 1
ATOM 1522 C CA . SER A 1 192 ? 8.311 13.759 12.591 1.00 41.59 192 SER A CA 1
ATOM 1523 C C . SER A 1 192 ? 9.538 14.561 12.988 1.00 41.59 192 SER A C 1
ATOM 1525 O O . SER A 1 192 ? 9.448 15.701 13.433 1.00 41.59 192 SER A O 1
ATOM 1527 N N . ARG A 1 193 ? 10.691 13.900 12.926 1.00 37.50 193 ARG A N 1
ATOM 1528 C CA . ARG A 1 193 ? 11.987 14.537 13.028 1.00 37.50 193 ARG A CA 1
ATOM 1529 C C . ARG A 1 193 ? 12.149 15.352 11.754 1.00 37.50 193 ARG A C 1
ATOM 1531 O O . ARG A 1 193 ? 12.477 14.817 10.701 1.00 37.50 193 ARG A O 1
ATOM 1538 N N . GLU A 1 194 ? 11.854 16.640 11.872 1.00 44.72 194 GLU A N 1
ATOM 1539 C CA . GLU A 1 194 ? 12.509 17.661 11.068 1.00 44.72 194 GLU A CA 1
ATOM 1540 C C . GLU A 1 194 ? 14.021 17.452 11.122 1.00 44.72 194 GLU A C 1
ATOM 1542 O O . GLU A 1 194 ? 14.568 17.187 12.193 1.00 44.72 194 GLU A O 1
ATOM 1547 N N . THR A 1 195 ? 14.629 17.598 9.944 1.00 41.50 195 THR A N 1
ATOM 1548 C CA . THR A 1 195 ? 16.011 17.961 9.585 1.00 41.50 195 THR A CA 1
ATOM 1549 C C . THR A 1 195 ? 16.374 17.040 8.418 1.00 41.50 195 THR A C 1
ATOM 1551 O O . THR A 1 195 ? 16.493 15.839 8.622 1.00 41.50 195 THR A O 1
ATOM 1554 N N . THR A 1 196 ? 16.473 17.496 7.176 1.00 40.03 196 THR A N 1
ATOM 1555 C CA . THR A 1 196 ? 17.184 18.694 6.723 1.00 40.03 196 THR A CA 1
ATOM 1556 C C . THR A 1 196 ? 16.775 19.056 5.296 1.00 40.03 196 THR A C 1
ATOM 1558 O O . THR A 1 196 ? 16.583 18.168 4.476 1.00 40.03 196 THR A O 1
ATOM 1561 N N . ASP A 1 197 ? 16.783 20.362 5.036 1.00 45.16 197 ASP A N 1
ATOM 1562 C CA . ASP A 1 197 ? 17.106 20.980 3.747 1.00 45.16 197 ASP A CA 1
ATOM 1563 C C . ASP A 1 197 ? 16.092 20.832 2.602 1.00 45.16 197 ASP A C 1
ATOM 1565 O O . ASP A 1 197 ? 16.142 19.909 1.801 1.00 45.16 197 ASP A O 1
ATOM 1569 N N . ASP A 1 198 ? 15.198 21.817 2.495 1.00 39.62 198 ASP A N 1
ATOM 1570 C CA . ASP A 1 198 ? 14.611 22.167 1.200 1.00 39.62 198 ASP A CA 1
ATOM 1571 C C . ASP A 1 198 ? 14.373 23.686 1.132 1.00 39.62 198 ASP A C 1
ATOM 1573 O O . ASP A 1 198 ? 13.260 24.219 1.076 1.00 39.62 198 ASP A O 1
ATOM 1577 N N . GLY A 1 199 ? 15.490 24.416 1.225 1.00 39.44 199 GLY A N 1
ATOM 1578 C CA . GLY A 1 199 ? 15.571 25.842 0.908 1.00 39.44 199 GLY A CA 1
ATOM 1579 C C . GLY A 1 199 ? 15.461 26.138 -0.593 1.00 39.44 199 GLY A C 1
ATOM 1580 O O . GLY A 1 199 ? 15.362 27.305 -0.979 1.00 39.44 199 GLY A O 1
ATOM 1581 N N . GLU A 1 200 ? 15.403 25.125 -1.461 1.00 43.22 200 GLU A N 1
ATOM 1582 C CA . GLU A 1 200 ? 15.233 25.306 -2.901 1.00 43.22 200 GLU A CA 1
ATOM 1583 C C . GLU A 1 200 ? 13.756 25.383 -3.297 1.00 43.22 200 GLU A C 1
ATOM 1585 O O . GLU A 1 200 ? 13.195 24.575 -4.040 1.00 43.22 200 GLU A O 1
ATOM 1590 N N . ARG A 1 201 ? 13.116 26.480 -2.877 1.00 42.38 201 ARG A N 1
ATOM 1591 C CA . ARG A 1 201 ? 11.920 26.993 -3.553 1.00 42.38 201 ARG A CA 1
ATOM 1592 C C . ARG A 1 201 ? 12.258 27.270 -5.021 1.00 42.38 201 ARG A C 1
ATOM 1594 O O . ARG A 1 201 ? 12.640 28.387 -5.382 1.00 42.38 201 ARG A O 1
ATOM 1601 N N . ARG A 1 202 ? 12.018 26.285 -5.890 1.00 44.28 202 ARG A N 1
ATOM 1602 C CA . ARG A 1 202 ? 11.851 26.475 -7.335 1.00 44.28 202 ARG A CA 1
ATOM 1603 C C . ARG A 1 202 ? 10.724 27.481 -7.564 1.00 44.28 202 ARG A C 1
ATOM 1605 O O . ARG A 1 202 ? 9.544 27.143 -7.630 1.00 44.28 202 ARG A O 1
ATOM 1612 N N . ARG A 1 203 ? 11.092 28.756 -7.706 1.00 42.12 203 ARG A N 1
ATOM 1613 C CA . ARG A 1 203 ? 10.249 29.777 -8.329 1.00 42.12 203 ARG A CA 1
ATOM 1614 C C . ARG A 1 203 ? 10.105 29.418 -9.807 1.00 42.12 203 ARG A C 1
ATOM 1616 O O . ARG A 1 203 ? 10.880 29.873 -10.644 1.00 42.12 203 ARG A O 1
ATOM 1623 N N . LEU A 1 204 ? 9.090 28.618 -10.127 1.00 44.41 204 LEU A N 1
ATOM 1624 C CA . LEU A 1 204 ? 8.561 28.501 -11.482 1.00 44.41 204 LEU A CA 1
ATOM 1625 C C . LEU A 1 204 ? 8.062 29.886 -11.920 1.00 44.41 204 LEU A C 1
ATOM 1627 O O . LEU A 1 204 ? 6.961 30.321 -11.581 1.00 44.41 204 LEU A O 1
ATOM 1631 N N . LYS A 1 205 ? 8.917 30.607 -12.653 1.00 42.84 205 LYS A N 1
ATOM 1632 C CA . LYS A 1 205 ? 8.556 31.817 -13.390 1.00 42.84 205 LYS A CA 1
ATOM 1633 C C . LYS A 1 205 ? 7.477 31.451 -14.409 1.00 42.84 205 LYS A C 1
ATOM 1635 O O . LYS A 1 205 ? 7.780 30.921 -15.472 1.00 42.84 205 LYS A O 1
ATOM 1640 N N . ARG A 1 206 ? 6.221 31.796 -14.129 1.00 45.44 206 ARG A N 1
ATOM 1641 C CA . ARG A 1 206 ? 5.230 32.011 -15.188 1.00 45.44 206 ARG A CA 1
ATOM 1642 C C . ARG A 1 206 ? 5.576 33.334 -15.876 1.00 45.44 206 ARG A C 1
ATOM 1644 O O . ARG A 1 206 ? 5.210 34.395 -15.384 1.00 45.44 206 ARG A O 1
ATOM 1651 N N . LYS A 1 207 ? 6.306 33.273 -16.994 1.00 41.00 207 LYS A N 1
ATOM 1652 C CA . LYS A 1 207 ? 6.276 34.339 -18.004 1.00 41.00 207 LYS A CA 1
ATOM 1653 C C . LYS A 1 207 ? 4.880 34.305 -18.631 1.00 41.00 207 LYS A C 1
ATOM 1655 O O . LYS A 1 207 ? 4.536 33.324 -19.282 1.00 41.00 207 LYS A O 1
ATOM 1660 N N . ARG A 1 208 ? 4.070 35.337 -18.398 1.00 50.72 208 ARG A N 1
ATOM 1661 C CA . ARG A 1 208 ? 2.973 35.676 -19.308 1.00 50.72 208 ARG A CA 1
ATOM 1662 C C . ARG A 1 208 ? 3.540 36.642 -20.339 1.00 50.72 208 ARG A C 1
ATOM 1664 O O . ARG A 1 208 ? 4.224 37.589 -19.965 1.00 50.72 208 ARG A O 1
ATOM 1671 N N . HIS A 1 209 ? 3.313 36.311 -21.602 1.00 43.59 209 HIS A N 1
ATOM 1672 C CA . HIS A 1 209 ? 3.468 37.217 -22.725 1.00 43.59 209 HIS A CA 1
ATOM 1673 C C . HIS A 1 209 ? 2.408 38.314 -22.623 1.00 43.59 209 HIS A C 1
ATOM 1675 O O . HIS A 1 209 ? 1.222 37.992 -22.577 1.00 43.59 209 HIS A O 1
ATOM 1681 N N . GLU A 1 210 ? 2.867 39.560 -22.599 1.00 49.03 210 GLU A N 1
ATOM 1682 C CA . GLU A 1 210 ? 2.275 40.710 -23.289 1.00 49.03 210 GLU A CA 1
ATOM 1683 C C . GLU A 1 210 ? 3.414 41.403 -24.042 1.00 49.03 210 GLU A C 1
ATOM 1685 O O . GLU A 1 210 ? 4.539 41.436 -23.480 1.00 49.03 210 GLU A O 1
#

Sequence (210 aa):
MTRKITLDVLSTGVTDALAETATLREQCTGQQQEIESLNDYKLESEIEIKYLKELREIFEEWKESYRVSDECLIAANQDIETLEAKQESSQQRIKNLEGQALSYRKQIEKLVVVLRNKTRKALVASIAIKSAYKIVPSLKDQATIQRLHSLSEKATSHRWVEKDVDSMLKEAGVVLTNETNSSLQTPALTPSRETTDDGERRRLKRKRHE

Foldseek 3Di:
DDDPDDPVVVVVVVVVVVVVVVVVVVVVVVVVVVVVVVVVVVVVVVVVVVVVVVVVVVVVVVVVVVVVVVVVVVVVVVVVVVVVVVVVVVVVVVVVVVVVVVVVVLLVVLLVVLVVVVVVVLVVVLVVLVVCLVPDPDPVVNVVSVVVNVCSVVPPDVVVVVVVVVVSCVSSVPPPPPDPPPPDPPPPPPPPDDDDDDPPPPPPDPDDDD

pLDDT: mean 79.92, std 19.84, range [36.56, 98.38]

Secondary structure (DSSP, 8-state):
------HHHHHHHHHHHHHHHHHHHHHHHHHHHHHHHHHHHHHHHHHHHHHHHHHHHHHHHHHHHHHHHHHHHHHHHHHHHHHHHHHHHHHHHHHHHHHHHHHHHHHHHHHHHHHHHHHHHHHHHHHHHHHHHHH---HHHHHHHHHHHHHHHH---HHHHHHHHHHHHHHTT------TT-----------------------------

Radius of gyration: 57.78 Å; chains: 1; bounding box: 122×52×167 Å